Protein AF-A0A1D1W5V0-F1 (afdb_monomer)

pLDDT: mean 86.42, std 13.79, range [49.62, 97.25]

Sequence (234 aa):
MSHAHVFIALNRLWAVSSSVSYRQHRNKTATIVCLLAWTYVHLLVLPGLVLDAAYYRLPEETNGCQVNTDVNKWWWIAIQFLLFNIPEAVILTVYLVVCYRTIKRRQSAVQPVQRASRLAGMARSTHGHPTSTGPHHSAHNGAAPCSRYVCWRLWGRRSEHGFLMLTLMTLTILVCYTPGNVYFTILVINGVSVNSLALPAAIMYELNAVLDPLWFVLALPNFRAEFSRTFSCC

Foldseek 3Di:
DLLVLLVLLVLLLCCVVPVPVCVVCVPVVVVVSVVVSVVVLCVLVVVLVVCQVPPPPDDCVPPNPDGDCPVVLVSLLVCLCPVAVVSLVSLVVSLVVVVVVVVVVVVVVVVVVVVVVVVVVVVVPPDDDDDDDDDDDDDDPDDDDDPPPPPVVVPPPPPVLSSQLSVQSSVLCVFQPVLLSVQSNCCSPVVDHPPVSVVSNVVSPVVSVVVNVVSCCVSDVVNVVVVCVVPVVD

Solvent-accessible surface area (backbone atoms only — not comparable to full-atom values): 13748 Å² total; per-residue (Å²): 114,61,61,60,53,31,52,53,46,51,52,52,49,41,47,73,75,39,53,68,65,38,70,78,42,50,70,67,51,51,54,52,52,54,51,51,50,53,52,49,53,47,68,64,48,45,61,57,53,50,50,32,69,75,74,51,61,61,64,48,94,82,63,43,100,55,80,56,56,79,87,47,39,68,59,52,50,50,47,48,42,66,64,46,52,48,38,51,53,50,38,53,51,50,48,53,52,52,51,53,52,51,52,53,51,54,57,62,64,55,52,58,58,58,54,51,52,52,52,57,58,59,71,69,75,75,76,80,81,86,83,83,90,82,94,75,92,76,94,67,94,69,77,74,79,77,72,82,76,66,70,72,70,71,71,68,66,78,63,52,44,67,51,52,39,51,51,54,54,52,48,45,43,59,67,24,40,42,57,31,52,52,51,52,49,44,30,66,73,72,69,52,83,60,73,86,52,51,61,60,25,51,52,31,45,57,47,45,71,61,47,51,62,53,48,49,38,71,38,33,68,66,49,38,52,54,50,47,59,68,66,70,76,115

Mean predicted aligned error: 8.01 Å

Radius of gyration: 29.17 Å; Cα contacts (8 Å, |Δi|>4): 118; chains: 1; bounding box: 71×43×91 Å

InterPro domains:
  IPR000276 G protein-coupled receptor, rhodopsin-like [PF00001] (6-189)
  IPR017452 GPCR, rhodopsin-like, 7TM [PS50262] (1-216)

Nearest PDB structures (foldseek):
  8i7o-assembly1_Cc  TM=2.298E-01  e=3.056E+00  Mus musculus
  8iyj-assembly1_B1  TM=3.098E-01  e=8.779E+00  Mus musculus

Structure (mmCIF, N/CA/C/O backbone):
data_AF-A0A1D1W5V0-F1
#
_entry.id   AF-A0A1D1W5V0-F1
#
loop_
_atom_site.group_PDB
_atom_site.id
_atom_site.type_symbol
_atom_site.label_atom_id
_atom_site.label_alt_id
_atom_site.label_comp_id
_atom_site.label_asym_id
_atom_site.label_entity_id
_atom_site.label_seq_id
_atom_site.pdbx_PDB_ins_code
_atom_site.Cartn_x
_atom_site.Cartn_y
_atom_site.Cartn_z
_atom_site.occupancy
_atom_site.B_iso_or_equiv
_atom_site.auth_seq_id
_atom_site.auth_comp_id
_atom_site.auth_asym_id
_atom_site.auth_atom_id
_atom_site.pdbx_PDB_model_num
ATOM 1 N N . MET A 1 1 ? 4.632 -4.132 -1.086 1.00 71.00 1 MET A N 1
ATOM 2 C CA . MET A 1 1 ? 4.158 -3.785 0.278 1.00 71.00 1 MET A CA 1
ATOM 3 C C . MET A 1 1 ? 2.806 -3.063 0.268 1.00 71.00 1 MET A C 1
ATOM 5 O O . MET A 1 1 ? 1.948 -3.442 1.056 1.00 71.00 1 MET A O 1
ATOM 9 N N . SER A 1 2 ? 2.558 -2.125 -0.656 1.00 84.56 2 SER A N 1
ATOM 10 C CA . SER A 1 2 ? 1.288 -1.377 -0.799 1.00 84.56 2 SER A CA 1
ATOM 11 C C . SER A 1 2 ? 0.009 -2.225 -0.730 1.00 84.56 2 SER A C 1
ATOM 13 O O . SER A 1 2 ? -0.918 -1.892 0.005 1.00 84.56 2 SER A O 1
ATOM 15 N N . HIS A 1 3 ? -0.045 -3.356 -1.438 1.00 89.00 3 HIS A N 1
ATOM 16 C CA . HIS A 1 3 ? -1.218 -4.237 -1.423 1.00 89.00 3 HIS A CA 1
ATOM 17 C C . HIS A 1 3 ? -1.559 -4.748 -0.019 1.00 89.00 3 HIS A C 1
ATOM 19 O O . HIS A 1 3 ? -2.729 -4.774 0.355 1.00 89.00 3 HIS A O 1
ATOM 25 N N . ALA A 1 4 ? -0.557 -5.095 0.794 1.00 89.94 4 ALA A N 1
ATOM 26 C CA . ALA A 1 4 ? -0.790 -5.514 2.173 1.00 89.94 4 ALA A CA 1
ATOM 27 C C . ALA A 1 4 ? -1.415 -4.378 2.997 1.00 89.94 4 ALA A C 1
ATOM 29 O O . ALA A 1 4 ? -2.369 -4.611 3.742 1.00 89.94 4 ALA A O 1
ATOM 30 N N . HIS A 1 5 ? -0.952 -3.137 2.808 1.00 89.94 5 HIS A N 1
ATOM 31 C CA . HIS A 1 5 ? -1.549 -1.964 3.449 1.00 89.94 5 HIS A CA 1
ATOM 32 C C . HIS A 1 5 ? -2.994 -1.722 3.005 1.00 89.94 5 HIS A C 1
ATOM 34 O O . HIS A 1 5 ? -3.828 -1.412 3.856 1.00 89.94 5 HIS A O 1
ATOM 40 N N . VAL A 1 6 ? -3.331 -1.939 1.726 1.00 93.38 6 VAL A N 1
ATOM 41 C CA . VAL A 1 6 ? -4.726 -1.890 1.247 1.00 93.38 6 VAL A CA 1
ATOM 42 C C . VAL A 1 6 ? -5.585 -2.893 2.004 1.00 93.38 6 VAL A C 1
ATOM 44 O O . VAL A 1 6 ? -6.642 -2.527 2.514 1.00 93.38 6 VAL A O 1
ATOM 47 N N . PHE A 1 7 ? -5.142 -4.145 2.131 1.00 91.81 7 PHE A N 1
ATOM 48 C CA . PHE A 1 7 ? -5.922 -5.156 2.846 1.00 91.81 7 PHE A CA 1
ATOM 49 C C . PHE A 1 7 ? -6.060 -4.838 4.326 1.00 91.81 7 PHE A C 1
ATOM 51 O O . PHE A 1 7 ? -7.144 -5.010 4.879 1.00 91.81 7 PHE A O 1
ATOM 58 N N . ILE A 1 8 ? -5.015 -4.312 4.967 1.00 90.81 8 ILE A N 1
ATOM 59 C CA . ILE A 1 8 ? -5.102 -3.830 6.347 1.00 90.81 8 ILE A CA 1
ATOM 60 C C . ILE A 1 8 ? -6.141 -2.704 6.443 1.00 90.81 8 ILE A C 1
ATOM 62 O O . ILE A 1 8 ? -7.022 -2.769 7.303 1.00 90.81 8 ILE A O 1
ATOM 66 N N . ALA A 1 9 ? -6.097 -1.713 5.550 1.00 91.94 9 ALA A N 1
ATOM 67 C CA . ALA A 1 9 ? -7.036 -0.594 5.529 1.00 91.94 9 ALA A CA 1
ATOM 68 C C . ALA A 1 9 ? -8.483 -1.061 5.299 1.00 91.94 9 ALA A C 1
ATOM 70 O O . ALA A 1 9 ? -9.377 -0.703 6.069 1.00 91.94 9 ALA A O 1
ATOM 71 N N . LEU A 1 10 ? -8.719 -1.925 4.308 1.00 92.44 10 LEU A N 1
ATOM 72 C CA . LEU A 1 10 ? -10.031 -2.508 4.018 1.00 92.44 10 LEU A CA 1
ATOM 73 C C . LEU A 1 10 ? -10.543 -3.366 5.177 1.00 92.44 10 LEU A C 1
ATOM 75 O O . LEU A 1 10 ? -11.709 -3.263 5.551 1.00 92.44 10 LEU A O 1
ATOM 79 N N . ASN A 1 11 ? -9.675 -4.155 5.807 1.00 91.56 11 ASN A N 1
ATOM 80 C CA . ASN A 1 11 ? -10.021 -4.950 6.979 1.00 91.56 11 ASN A CA 1
ATOM 81 C C . ASN A 1 11 ? -10.455 -4.058 8.157 1.00 91.56 11 ASN A C 1
ATOM 83 O O . ASN A 1 11 ? -11.435 -4.347 8.848 1.00 91.56 11 ASN A O 1
ATOM 87 N N . ARG A 1 12 ? -9.774 -2.921 8.364 1.00 89.50 12 ARG A N 1
ATOM 88 C CA . ARG A 1 12 ? -10.179 -1.913 9.359 1.00 89.50 12 ARG A CA 1
ATOM 89 C C . ARG A 1 12 ? -11.498 -1.244 8.985 1.00 89.50 12 ARG A C 1
ATOM 91 O O . ARG A 1 12 ? -12.362 -1.103 9.852 1.00 89.50 12 ARG A O 1
ATOM 98 N N . LEU A 1 13 ? -11.691 -0.887 7.717 1.00 91.44 13 LEU A N 1
ATOM 99 C CA . LEU A 1 13 ? -12.951 -0.329 7.234 1.00 91.44 13 LEU A CA 1
ATOM 100 C C . LEU A 1 13 ? -14.110 -1.307 7.447 1.00 91.44 13 LEU A C 1
ATOM 102 O O . LEU A 1 13 ? -15.177 -0.898 7.909 1.00 91.44 13 LEU A O 1
ATOM 106 N N . TRP A 1 14 ? -13.903 -2.595 7.174 1.00 92.38 14 TRP A N 1
ATOM 107 C CA . TRP A 1 14 ? -14.900 -3.641 7.382 1.00 92.38 14 TRP A CA 1
ATOM 108 C C . TRP A 1 14 ? -15.267 -3.781 8.862 1.00 92.38 14 TRP A C 1
ATOM 110 O O . TRP A 1 14 ? -16.447 -3.738 9.210 1.00 92.38 14 TRP A O 1
ATOM 120 N N . ALA A 1 15 ? -14.273 -3.80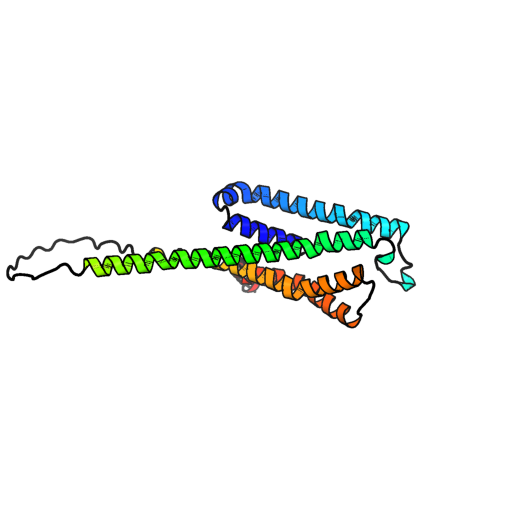9 9.753 1.00 89.44 15 ALA A N 1
ATOM 121 C CA . ALA A 1 15 ? -14.504 -3.842 11.196 1.00 89.44 15 ALA A CA 1
ATOM 122 C C . ALA A 1 15 ? -15.289 -2.617 11.713 1.00 89.44 15 ALA A C 1
ATOM 124 O O . ALA A 1 15 ? -16.096 -2.740 12.637 1.00 89.44 15 ALA A O 1
ATOM 125 N N . VAL A 1 16 ? -15.074 -1.433 11.123 1.00 87.19 16 VAL A N 1
ATOM 126 C CA . VAL A 1 16 ? -15.762 -0.185 11.504 1.00 87.19 16 VAL A CA 1
ATOM 127 C C . VAL A 1 16 ? -17.173 -0.092 10.915 1.00 87.19 16 VAL A C 1
ATOM 129 O O . VAL A 1 16 ? -18.065 0.472 11.562 1.00 87.19 16 VAL A O 1
ATOM 132 N N . SER A 1 17 ? -17.373 -0.598 9.697 1.00 88.75 17 SER A N 1
ATOM 133 C CA . SER A 1 17 ? -18.629 -0.495 8.948 1.00 88.75 17 SER A CA 1
ATOM 134 C C . SER A 1 17 ? -19.628 -1.603 9.271 1.00 88.75 17 SER A C 1
ATOM 136 O O . SER A 1 17 ? -20.812 -1.298 9.383 1.00 88.75 17 SER A O 1
ATOM 138 N N . SER A 1 18 ? -19.172 -2.842 9.475 1.00 89.62 18 SER A N 1
ATOM 139 C CA . SER A 1 18 ? -20.015 -4.006 9.770 1.00 89.62 18 SER A CA 1
ATOM 140 C C . SER A 1 18 ? -19.349 -4.922 10.800 1.00 89.62 18 SER A C 1
ATOM 142 O O . SER A 1 18 ? -18.806 -5.986 10.497 1.00 89.62 18 SER A O 1
ATOM 144 N N . SER A 1 19 ? -19.393 -4.505 12.066 1.00 88.38 19 SER A N 1
ATOM 145 C CA . SER A 1 19 ? -18.746 -5.218 13.174 1.00 88.38 19 SER A CA 1
ATOM 146 C C . SER A 1 19 ? -19.293 -6.634 13.403 1.00 88.38 19 SER A C 1
ATOM 148 O O . SER A 1 19 ? -18.551 -7.502 13.867 1.00 88.38 19 SER A O 1
ATOM 150 N N . VAL A 1 20 ? -20.568 -6.878 13.074 1.00 92.25 20 VAL A N 1
ATOM 151 C CA . VAL A 1 20 ? -21.229 -8.186 13.223 1.00 92.25 20 VAL A CA 1
ATOM 152 C C . VAL A 1 20 ? -20.718 -9.173 12.173 1.00 92.25 20 VAL A C 1
ATOM 154 O O . VAL A 1 20 ? -20.191 -10.222 12.539 1.00 92.25 20 VAL A O 1
ATOM 157 N N . SER A 1 21 ? -20.783 -8.808 10.886 1.00 93.19 21 SER A N 1
ATOM 158 C CA . SER A 1 21 ? -20.284 -9.650 9.786 1.00 93.19 21 SER A CA 1
ATOM 159 C C . SER A 1 21 ? -18.795 -9.962 9.946 1.00 93.19 21 SER A C 1
ATOM 161 O O . SER A 1 21 ? -18.384 -11.115 9.787 1.00 93.19 21 SER A O 1
ATOM 163 N N . TYR A 1 22 ? -18.013 -8.955 10.357 1.00 92.50 22 TYR A N 1
ATOM 164 C CA . TYR A 1 22 ? -16.581 -9.085 10.596 1.00 92.50 22 TYR A CA 1
ATOM 165 C C . TYR A 1 22 ? -16.256 -10.204 11.595 1.00 92.50 22 TYR A C 1
ATOM 167 O O . TYR A 1 22 ? -15.402 -11.048 11.334 1.00 92.50 22 TYR A O 1
ATOM 175 N N . ARG A 1 23 ? -16.958 -10.262 12.736 1.00 91.69 23 ARG A N 1
ATOM 176 C CA . ARG A 1 23 ? -16.691 -11.271 13.778 1.00 91.69 23 ARG A CA 1
ATOM 177 C C . ARG A 1 23 ? -16.929 -12.697 13.297 1.00 91.69 23 ARG A C 1
ATOM 179 O O . ARG A 1 23 ? -16.184 -13.584 13.702 1.00 91.69 23 ARG A O 1
ATOM 186 N N . GLN A 1 24 ? -17.928 -12.901 12.445 1.00 94.69 24 GLN A N 1
ATOM 187 C CA . GLN A 1 24 ? -18.300 -14.226 11.960 1.00 94.69 24 GLN A CA 1
ATOM 188 C C . GLN A 1 24 ? -17.328 -14.766 10.896 1.00 94.69 24 GLN A C 1
ATOM 190 O O . GLN A 1 24 ? -17.108 -15.972 10.836 1.00 94.69 24 GLN A O 1
ATOM 195 N N . HIS A 1 25 ? -16.703 -13.894 10.095 1.00 91.75 25 HIS A N 1
ATOM 196 C CA . HIS A 1 25 ? -15.953 -14.313 8.901 1.00 91.75 25 HIS A CA 1
ATOM 197 C C . HIS A 1 25 ? -14.445 -14.009 8.930 1.00 91.75 25 HIS A C 1
ATOM 199 O O . HIS A 1 25 ? -13.730 -14.410 8.015 1.00 91.75 25 HIS A O 1
ATOM 205 N N . ARG A 1 26 ? -13.923 -13.358 9.982 1.00 90.81 26 ARG A N 1
ATOM 206 C CA . ARG A 1 26 ? -12.556 -12.799 9.981 1.00 90.81 26 ARG A CA 1
ATOM 207 C C . ARG A 1 26 ? -11.445 -13.773 9.556 1.00 90.81 26 ARG A C 1
ATOM 209 O O . ARG A 1 26 ? -10.584 -13.383 8.781 1.00 90.81 26 ARG A O 1
ATOM 21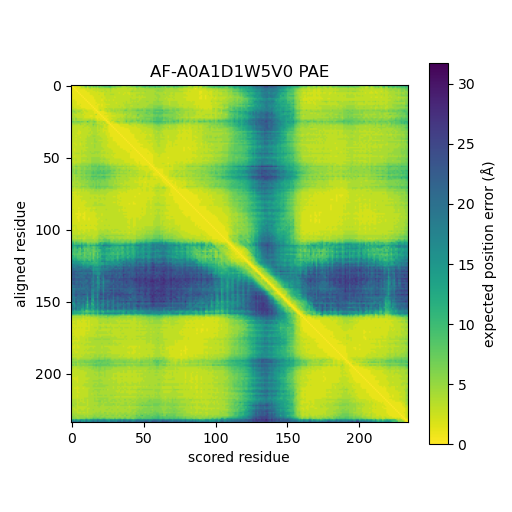6 N N . ASN A 1 27 ? -11.449 -15.022 10.038 1.00 90.94 27 ASN A N 1
ATOM 217 C CA . ASN A 1 27 ? -10.314 -15.931 9.827 1.00 90.94 27 ASN A CA 1
ATOM 218 C C . ASN A 1 27 ? -10.278 -16.453 8.382 1.00 90.94 27 ASN A C 1
ATOM 220 O O . ASN A 1 27 ? -9.265 -16.321 7.706 1.00 90.94 27 ASN A O 1
ATOM 224 N N . LYS A 1 28 ? -11.401 -17.002 7.894 1.00 92.50 28 LYS A N 1
ATOM 225 C CA . LYS A 1 28 ? -11.485 -17.576 6.541 1.00 92.50 28 LYS A CA 1
ATOM 226 C C . LYS A 1 28 ? -11.305 -16.498 5.473 1.00 92.50 28 LYS A C 1
ATOM 228 O O . LYS A 1 28 ? -10.552 -16.693 4.525 1.00 92.50 28 LYS A O 1
ATOM 233 N N . THR A 1 29 ? -11.946 -15.342 5.656 1.00 91.31 29 THR A N 1
ATOM 234 C CA . THR A 1 29 ? -11.838 -14.229 4.708 1.00 91.31 29 THR A CA 1
ATOM 235 C C . THR A 1 29 ? -10.419 -13.670 4.654 1.00 91.31 29 THR A C 1
ATOM 237 O O . THR A 1 29 ? -9.929 -13.434 3.557 1.00 91.31 29 THR A O 1
ATOM 240 N N . ALA A 1 30 ? -9.724 -13.511 5.789 1.00 89.75 30 ALA A N 1
ATOM 241 C CA . ALA A 1 30 ? -8.355 -12.986 5.791 1.00 89.75 30 ALA A CA 1
ATOM 242 C C . ALA A 1 30 ? -7.378 -13.881 5.011 1.00 89.75 30 ALA A C 1
ATOM 244 O O . ALA A 1 30 ? -6.595 -13.371 4.211 1.00 89.75 30 ALA A O 1
ATOM 245 N N . THR A 1 31 ? -7.450 -15.204 5.193 1.00 91.88 31 THR A N 1
ATOM 246 C CA . THR A 1 31 ? -6.597 -16.147 4.454 1.00 91.88 31 THR A CA 1
ATOM 247 C C . THR A 1 31 ? -6.882 -16.107 2.955 1.00 91.88 31 THR A C 1
ATOM 249 O O . THR A 1 31 ? -5.948 -15.990 2.167 1.00 91.88 31 THR A O 1
ATOM 252 N N . ILE A 1 32 ? -8.158 -16.144 2.556 1.00 94.25 32 ILE A N 1
ATOM 253 C CA . ILE A 1 32 ? -8.552 -16.093 1.138 1.00 94.25 32 ILE A CA 1
ATOM 254 C C . ILE A 1 32 ? -8.082 -14.787 0.494 1.00 94.25 32 ILE A C 1
ATOM 256 O O . ILE A 1 32 ? -7.486 -14.811 -0.576 1.00 94.25 32 ILE A O 1
ATOM 260 N N . VAL A 1 33 ? -8.298 -13.651 1.161 1.00 91.00 33 VAL A N 1
ATOM 261 C CA . VAL A 1 33 ? -7.872 -12.337 0.664 1.00 91.00 33 VAL A CA 1
ATOM 262 C C . VAL A 1 33 ? -6.352 -12.271 0.502 1.00 91.00 33 VAL A C 1
ATOM 264 O O . VAL A 1 33 ? -5.879 -11.763 -0.509 1.00 91.00 33 VAL A O 1
ATOM 267 N N . CYS A 1 34 ? -5.586 -12.822 1.448 1.00 91.12 34 CYS A N 1
ATOM 268 C CA . CYS A 1 34 ? -4.127 -12.868 1.358 1.00 91.12 34 CYS A CA 1
ATOM 269 C C . CYS A 1 34 ? -3.645 -13.722 0.173 1.00 91.12 34 CYS A C 1
ATOM 271 O O . CYS A 1 34 ? -2.765 -13.301 -0.571 1.00 91.12 34 CYS A O 1
ATOM 273 N N . LEU A 1 35 ? -4.247 -14.895 -0.045 1.00 94.31 35 LEU A N 1
ATOM 274 C CA . LEU A 1 35 ? -3.903 -15.746 -1.187 1.00 94.31 35 LEU A CA 1
ATOM 275 C C . LEU A 1 35 ? -4.241 -15.061 -2.514 1.00 94.31 35 LEU A C 1
ATOM 277 O O . LEU A 1 35 ? -3.385 -14.964 -3.388 1.00 94.31 35 LEU A O 1
ATOM 281 N N . LEU A 1 36 ? -5.453 -14.509 -2.633 1.00 93.50 36 LEU A N 1
ATOM 282 C CA . LEU A 1 36 ? -5.886 -13.792 -3.833 1.00 93.50 36 LEU A CA 1
ATOM 283 C C . LEU A 1 36 ? -4.993 -12.588 -4.141 1.00 93.50 36 LEU A C 1
ATOM 285 O O . LEU A 1 36 ? -4.705 -12.335 -5.305 1.00 93.50 36 LEU A O 1
ATOM 289 N N . ALA A 1 37 ? -4.523 -11.874 -3.116 1.00 90.75 37 ALA A N 1
ATOM 290 C CA . ALA A 1 37 ? -3.592 -10.764 -3.269 1.00 90.75 37 ALA A CA 1
ATOM 291 C C . ALA A 1 37 ? -2.289 -11.176 -3.960 1.00 90.75 37 ALA A C 1
ATOM 293 O O . ALA A 1 37 ? -1.865 -10.538 -4.922 1.00 90.75 37 ALA A O 1
ATOM 294 N N . TRP A 1 38 ? -1.662 -12.244 -3.470 1.00 93.12 38 TRP A N 1
ATOM 295 C CA . TRP A 1 38 ? -0.405 -12.744 -4.020 1.00 93.12 38 TRP A CA 1
ATOM 296 C C . TRP A 1 38 ? -0.591 -13.321 -5.417 1.00 93.12 38 TRP A C 1
ATOM 298 O O . TRP A 1 38 ? 0.191 -13.012 -6.315 1.00 93.12 38 TRP A O 1
ATOM 308 N N . THR A 1 39 ? -1.660 -14.093 -5.627 1.00 95.88 39 THR A N 1
ATOM 309 C CA . THR A 1 39 ? -2.005 -14.608 -6.954 1.00 95.88 39 THR A CA 1
ATOM 310 C C . THR A 1 39 ? -2.220 -13.465 -7.946 1.00 95.88 39 THR A C 1
ATOM 312 O O . THR A 1 39 ? -1.670 -13.508 -9.039 1.00 95.88 39 THR A O 1
ATOM 315 N N . TYR A 1 40 ? -2.945 -12.412 -7.561 1.00 94.44 40 TYR A N 1
ATOM 316 C CA . TYR A 1 40 ? -3.171 -11.229 -8.394 1.00 94.44 40 TYR A CA 1
ATOM 317 C C . TYR A 1 40 ? -1.865 -10.526 -8.789 1.00 94.44 40 TYR A C 1
ATOM 319 O O . TYR A 1 40 ? -1.646 -10.266 -9.971 1.00 94.44 40 TYR A O 1
ATOM 327 N N . VAL A 1 41 ? -0.975 -10.263 -7.825 1.00 93.81 41 VAL A N 1
ATOM 328 C CA . VAL A 1 41 ? 0.317 -9.612 -8.103 1.00 93.81 41 VAL A CA 1
ATOM 329 C C . VAL A 1 41 ? 1.154 -10.464 -9.057 1.00 93.81 41 VAL A C 1
ATOM 331 O O . VAL A 1 41 ? 1.695 -9.941 -10.027 1.00 93.81 41 VAL A O 1
ATOM 334 N N . HIS A 1 42 ? 1.226 -11.778 -8.841 1.00 95.25 42 HIS A N 1
ATOM 335 C CA . HIS A 1 42 ? 1.988 -12.662 -9.721 1.00 95.25 42 HIS A CA 1
ATOM 336 C C . HIS A 1 42 ? 1.392 -12.769 -11.122 1.00 95.25 42 HIS A C 1
ATOM 338 O O . HIS A 1 42 ? 2.143 -12.708 -12.091 1.00 95.25 42 HIS A O 1
ATOM 344 N N . LEU A 1 43 ? 0.067 -12.864 -11.248 1.00 96.56 43 LEU A N 1
ATOM 345 C CA . LEU A 1 43 ? -0.601 -12.908 -12.549 1.00 96.56 43 LEU A CA 1
ATOM 346 C C . LEU A 1 43 ? -0.353 -11.643 -13.379 1.00 96.56 43 LEU A C 1
ATOM 348 O O . LEU A 1 43 ? -0.269 -11.738 -14.599 1.00 96.56 43 LEU A O 1
ATOM 352 N N . LEU A 1 44 ? -0.213 -10.479 -12.739 1.00 95.69 44 LEU A N 1
ATOM 353 C CA . LEU A 1 44 ? 0.070 -9.224 -13.436 1.00 95.69 44 LEU A CA 1
ATOM 354 C C . LEU A 1 44 ? 1.560 -8.987 -13.690 1.00 95.69 44 LEU A C 1
ATOM 356 O O . LEU A 1 44 ? 1.913 -8.453 -14.731 1.00 95.69 44 LEU A O 1
ATOM 360 N N . VAL A 1 45 ? 2.452 -9.358 -12.771 1.00 95.56 45 VAL A N 1
ATOM 361 C CA . VAL A 1 45 ? 3.887 -9.052 -12.909 1.00 95.56 45 VAL A CA 1
ATOM 362 C C . VAL A 1 45 ? 4.622 -10.105 -13.740 1.00 95.56 45 VAL A C 1
ATOM 364 O O . VAL A 1 45 ? 5.437 -9.751 -14.592 1.00 95.56 45 VAL A O 1
ATOM 367 N N . LEU A 1 46 ? 4.337 -11.396 -13.525 1.00 96.25 46 LEU A N 1
ATOM 368 C CA . LEU A 1 46 ? 5.109 -12.485 -14.136 1.00 96.25 46 LEU A CA 1
ATOM 369 C C . LEU A 1 46 ? 5.107 -12.462 -15.668 1.00 96.25 46 LEU A C 1
ATOM 371 O O . LEU A 1 46 ? 6.190 -12.624 -16.224 1.00 96.25 46 LEU A O 1
ATOM 375 N N . PRO A 1 47 ? 3.983 -12.232 -16.378 1.00 96.44 47 PRO A N 1
ATOM 376 C CA . PRO A 1 47 ? 4.008 -12.236 -17.840 1.00 96.44 47 PRO A CA 1
ATOM 377 C C . PRO A 1 47 ? 4.952 -11.173 -18.412 1.00 96.44 47 PRO A C 1
ATOM 379 O O . PRO A 1 47 ? 5.693 -11.455 -19.349 1.00 96.44 47 PRO A O 1
ATOM 382 N N . GLY A 1 48 ? 4.983 -9.981 -17.805 1.00 94.31 48 GLY A N 1
ATOM 383 C CA . GLY A 1 48 ? 5.894 -8.909 -18.207 1.00 94.31 48 GLY A CA 1
ATOM 384 C C . GLY A 1 48 ? 7.358 -9.280 -18.005 1.00 94.31 48 GLY A C 1
ATOM 385 O O . GLY A 1 48 ? 8.160 -9.098 -18.916 1.00 94.31 48 GLY A O 1
ATOM 386 N N . LEU A 1 49 ? 7.691 -9.854 -16.845 1.00 95.50 49 LEU A N 1
ATOM 387 C CA . LEU A 1 49 ? 9.056 -10.295 -16.542 1.00 95.50 49 LEU A CA 1
ATOM 388 C C . LEU A 1 49 ? 9.508 -11.462 -17.427 1.00 95.50 49 LEU A C 1
ATOM 390 O O . LEU A 1 49 ? 10.657 -11.494 -17.851 1.00 95.50 49 LEU A O 1
ATOM 394 N N . VAL A 1 50 ? 8.619 -12.416 -17.720 1.00 96.88 50 VAL A N 1
ATOM 395 C CA . VAL A 1 50 ? 8.926 -13.553 -18.602 1.00 96.88 50 VAL A CA 1
ATOM 396 C C . VAL A 1 50 ? 9.174 -13.072 -20.030 1.00 96.88 50 VAL A C 1
ATOM 398 O O . VAL A 1 50 ? 10.138 -13.510 -20.650 1.00 96.88 50 VAL A O 1
ATOM 401 N N . LEU A 1 51 ? 8.344 -12.158 -20.546 1.00 96.31 51 LEU A N 1
ATOM 402 C CA . LEU A 1 51 ? 8.540 -11.578 -21.877 1.00 96.31 51 LEU A CA 1
ATOM 403 C C . LEU A 1 51 ? 9.839 -10.769 -21.963 1.00 96.31 51 LEU A C 1
ATOM 405 O O . LEU A 1 51 ? 10.575 -10.915 -22.936 1.00 96.31 51 LEU A O 1
ATOM 409 N N . ASP A 1 52 ? 10.138 -9.962 -20.943 1.00 95.81 52 ASP A N 1
ATOM 410 C CA . ASP A 1 52 ? 11.388 -9.205 -20.870 1.00 95.81 52 ASP A CA 1
ATOM 411 C C . ASP A 1 52 ? 12.608 -10.135 -20.863 1.00 95.81 52 ASP A C 1
ATOM 413 O O . ASP A 1 52 ? 13.480 -10.020 -21.721 1.00 95.81 52 ASP A O 1
ATOM 417 N N . ALA A 1 53 ? 12.617 -11.138 -19.982 1.00 95.69 53 ALA A N 1
ATOM 418 C CA . ALA A 1 53 ? 13.724 -12.080 -19.865 1.00 95.69 53 ALA A CA 1
ATOM 419 C C . ALA A 1 53 ? 13.929 -12.948 -21.117 1.00 95.69 53 ALA A C 1
ATOM 421 O O . ALA A 1 53 ? 15.071 -13.261 -21.447 1.00 95.69 53 ALA A O 1
ATOM 422 N N . ALA A 1 54 ? 12.848 -13.354 -21.791 1.00 97.25 54 ALA A N 1
ATOM 423 C CA . ALA A 1 54 ? 12.918 -14.238 -22.951 1.00 97.25 54 ALA A CA 1
ATOM 424 C C . ALA A 1 54 ? 13.240 -13.506 -24.263 1.00 97.25 54 ALA A C 1
ATOM 426 O O . ALA A 1 54 ? 13.889 -14.094 -25.125 1.00 97.25 54 ALA A O 1
ATOM 427 N N . TYR A 1 55 ? 12.785 -12.256 -24.430 1.00 96.75 55 TYR A N 1
ATOM 428 C CA . TYR A 1 55 ? 12.819 -11.577 -25.734 1.00 96.75 55 TYR A CA 1
ATOM 429 C C . TYR A 1 55 ? 13.444 -10.179 -25.730 1.00 96.75 55 TYR A C 1
ATOM 431 O O . TYR A 1 55 ? 13.955 -9.764 -26.769 1.00 96.75 55 TYR A O 1
ATOM 439 N N . TYR A 1 56 ? 13.403 -9.437 -24.619 1.00 95.88 56 TYR A N 1
ATOM 440 C CA . TYR A 1 56 ? 13.739 -8.001 -24.608 1.00 95.88 56 TYR A CA 1
ATOM 441 C C . TYR A 1 56 ? 14.919 -7.621 -23.707 1.00 95.88 56 TYR A C 1
ATOM 443 O O . TYR A 1 56 ? 15.254 -6.436 -23.610 1.00 95.88 56 TYR A O 1
ATOM 451 N N . ARG A 1 57 ? 15.569 -8.615 -23.090 1.00 95.00 57 ARG A N 1
ATOM 452 C CA . ARG A 1 57 ? 16.692 -8.426 -22.172 1.00 95.00 57 ARG A CA 1
ATOM 453 C C . ARG A 1 57 ? 17.851 -7.722 -22.873 1.00 95.00 57 ARG A C 1
ATOM 455 O O . ARG A 1 57 ? 18.380 -8.199 -23.877 1.00 95.00 57 ARG A O 1
ATOM 462 N N . LEU A 1 58 ? 18.249 -6.585 -22.313 1.00 94.94 58 LEU A N 1
ATOM 463 C CA . LEU A 1 58 ? 19.416 -5.831 -22.755 1.00 94.94 58 LEU A CA 1
ATOM 464 C C . LEU A 1 58 ? 20.711 -6.522 -22.290 1.00 94.94 58 LEU A C 1
ATOM 466 O O . LEU A 1 58 ? 20.700 -7.230 -21.280 1.00 94.94 58 LEU A O 1
ATOM 470 N N . PRO A 1 59 ? 21.841 -6.325 -22.993 1.00 95.38 59 PRO A N 1
ATOM 471 C CA . PRO A 1 59 ? 23.125 -6.868 -22.566 1.00 95.38 59 PRO A CA 1
ATOM 472 C C . PRO A 1 59 ? 23.533 -6.300 -21.198 1.00 95.38 59 PRO A C 1
ATOM 474 O O . PRO A 1 59 ? 23.688 -5.085 -21.031 1.00 95.38 59 PRO A O 1
ATOM 477 N N . GLU A 1 60 ? 23.726 -7.199 -20.228 1.00 96.06 60 GLU A N 1
ATOM 478 C CA . GLU A 1 60 ? 23.982 -6.868 -18.817 1.00 96.06 60 GLU A CA 1
ATOM 479 C C . GLU A 1 60 ? 25.270 -6.068 -18.612 1.00 96.06 60 GLU A C 1
ATOM 481 O O . GLU A 1 60 ? 25.327 -5.211 -17.735 1.00 96.06 60 GLU A O 1
ATOM 486 N N . GLU A 1 61 ? 26.284 -6.296 -19.450 1.00 96.19 61 GLU A N 1
ATOM 487 C CA . GLU A 1 61 ? 27.584 -5.618 -19.367 1.00 96.19 61 GLU A CA 1
ATOM 488 C C . GLU A 1 61 ? 27.472 -4.096 -19.522 1.00 96.19 61 GLU A C 1
ATOM 490 O O . GLU A 1 61 ? 28.269 -3.353 -18.954 1.00 96.19 61 GLU A O 1
ATOM 495 N N . THR A 1 62 ? 26.480 -3.626 -20.284 1.00 96.44 62 THR A N 1
ATOM 496 C CA . THR A 1 62 ? 26.315 -2.199 -20.605 1.00 96.44 62 THR A CA 1
ATOM 497 C C . THR A 1 62 ? 25.131 -1.556 -19.893 1.00 96.44 62 THR A C 1
ATOM 499 O O . THR A 1 62 ? 25.209 -0.380 -19.550 1.00 96.44 62 THR A O 1
ATOM 502 N N . ASN A 1 63 ? 24.055 -2.310 -19.639 1.00 92.81 63 ASN A N 1
ATOM 503 C CA . ASN A 1 63 ? 22.808 -1.778 -19.070 1.00 92.81 63 ASN A CA 1
ATOM 504 C C . ASN A 1 63 ? 22.532 -2.262 -17.636 1.00 92.81 63 ASN A C 1
ATOM 506 O O . ASN A 1 63 ? 21.590 -1.802 -16.991 1.00 92.81 63 ASN A O 1
ATOM 510 N N . GLY A 1 64 ? 23.353 -3.177 -17.112 1.00 92.94 64 GLY A N 1
ATOM 511 C CA . GLY A 1 64 ? 23.129 -3.812 -15.819 1.00 92.94 64 GLY A CA 1
ATOM 512 C C . GLY A 1 64 ? 21.881 -4.700 -15.796 1.00 92.94 64 GLY A C 1
ATOM 513 O O . GLY A 1 64 ? 21.348 -5.109 -16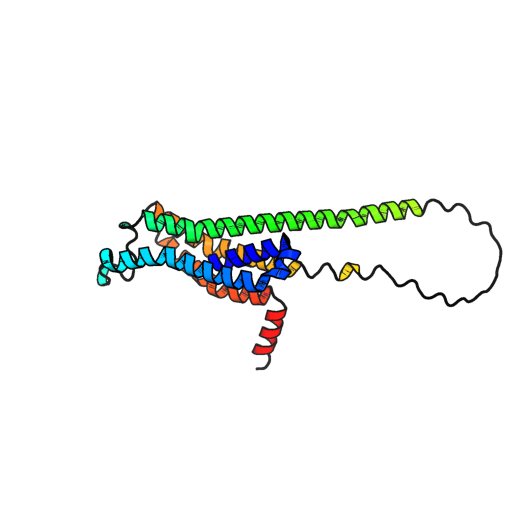.826 1.00 92.94 64 GLY A O 1
ATOM 514 N N . CYS A 1 65 ? 21.407 -5.009 -14.587 1.00 92.00 65 CYS A N 1
ATOM 515 C CA . CYS A 1 65 ? 20.179 -5.776 -14.371 1.00 92.00 65 CYS A CA 1
ATOM 516 C C . CYS A 1 65 ? 18.972 -4.826 -14.352 1.00 92.00 65 CYS A C 1
ATOM 518 O O . CYS A 1 65 ? 18.452 -4.478 -13.289 1.00 92.00 65 CYS A O 1
ATOM 520 N N . GLN A 1 66 ? 18.574 -4.352 -15.532 1.00 91.00 66 GLN A N 1
ATOM 521 C CA . GLN A 1 66 ? 17.409 -3.489 -15.710 1.00 91.00 66 GLN A CA 1
ATOM 522 C C . GLN A 1 66 ? 16.415 -4.122 -16.676 1.00 91.00 66 GLN A C 1
ATOM 524 O O . GLN A 1 66 ? 16.791 -4.738 -17.671 1.00 91.00 66 GLN A O 1
ATOM 529 N N . VAL A 1 67 ? 15.135 -3.958 -16.360 1.00 91.38 67 VAL A N 1
ATOM 530 C CA . VAL A 1 67 ? 14.038 -4.389 -17.224 1.00 91.38 67 VAL A CA 1
ATOM 531 C C . VAL A 1 67 ? 13.872 -3.371 -18.348 1.00 91.38 67 VAL A C 1
ATOM 533 O O . VAL A 1 67 ? 13.857 -2.166 -18.089 1.00 91.38 67 VAL A O 1
ATOM 536 N N . ASN A 1 68 ? 13.725 -3.839 -19.586 1.00 94.38 68 ASN A N 1
ATOM 537 C CA . ASN A 1 68 ? 13.577 -2.974 -20.746 1.00 94.38 68 ASN A CA 1
ATOM 538 C C . ASN A 1 68 ? 12.154 -2.392 -20.807 1.00 94.38 68 ASN A C 1
ATOM 540 O O . ASN A 1 68 ? 11.223 -2.971 -21.376 1.00 94.38 68 ASN A O 1
ATOM 544 N N . THR A 1 69 ? 11.965 -1.226 -20.189 1.00 92.69 69 THR A N 1
ATOM 545 C CA . THR A 1 69 ? 10.650 -0.578 -20.102 1.00 92.69 69 THR A CA 1
ATOM 546 C C . THR A 1 69 ? 10.170 0.015 -21.423 1.00 92.69 69 THR A C 1
ATOM 548 O O . THR A 1 69 ? 8.964 0.204 -21.594 1.00 92.69 69 THR A O 1
ATOM 551 N N . ASP A 1 70 ? 11.079 0.278 -22.362 1.00 93.00 70 ASP A N 1
ATOM 552 C CA . ASP A 1 70 ? 10.766 0.989 -23.604 1.00 93.00 70 ASP A CA 1
ATOM 553 C C . ASP A 1 70 ? 10.000 0.111 -24.592 1.00 93.00 70 ASP A C 1
ATOM 555 O O . ASP A 1 70 ? 9.064 0.576 -25.245 1.00 93.00 70 ASP A O 1
ATOM 559 N N . VAL A 1 71 ? 10.337 -1.182 -24.657 1.00 95.12 71 VAL A N 1
ATOM 560 C CA . VAL A 1 71 ? 9.690 -2.110 -25.595 1.00 95.12 71 VAL A CA 1
ATOM 561 C C . VAL A 1 71 ? 8.253 -2.427 -25.180 1.00 95.12 71 VAL A C 1
ATOM 563 O O . VAL A 1 71 ? 7.372 -2.538 -26.031 1.00 95.12 71 VAL A O 1
ATOM 566 N N . ASN A 1 72 ? 7.983 -2.525 -23.874 1.00 93.62 72 ASN A N 1
ATOM 567 C CA . ASN A 1 72 ? 6.659 -2.872 -23.354 1.00 93.62 72 ASN A CA 1
ATOM 568 C C . ASN A 1 72 ? 6.027 -1.748 -22.518 1.00 93.62 72 ASN A C 1
ATOM 570 O O . ASN A 1 72 ? 5.473 -1.972 -21.437 1.00 93.62 72 ASN A O 1
ATOM 574 N N . LYS A 1 73 ? 6.104 -0.513 -23.029 1.00 94.25 73 LYS A N 1
ATOM 575 C CA . LYS A 1 73 ? 5.660 0.700 -22.326 1.00 94.25 73 LYS A CA 1
ATOM 576 C C . LYS A 1 73 ? 4.225 0.607 -21.797 1.00 94.25 73 LYS A C 1
ATOM 578 O O . LYS A 1 73 ? 3.965 0.944 -20.645 1.00 94.25 73 LYS A O 1
ATOM 583 N N . TRP A 1 74 ? 3.282 0.129 -22.611 1.00 95.06 74 TRP A N 1
ATOM 584 C CA . TRP A 1 74 ? 1.866 0.053 -22.225 1.00 95.06 74 TRP A CA 1
ATOM 585 C C . TRP A 1 74 ? 1.603 -0.915 -21.071 1.00 95.06 74 TRP A C 1
ATOM 587 O O . TRP A 1 74 ? 0.786 -0.619 -20.199 1.00 95.06 74 TRP A O 1
ATOM 597 N N . TRP A 1 75 ? 2.314 -2.041 -21.034 1.00 95.38 75 TRP A N 1
ATOM 598 C CA . TRP A 1 75 ? 2.221 -2.994 -19.934 1.00 95.38 75 TRP A CA 1
ATOM 599 C C . TRP A 1 75 ? 2.740 -2.395 -18.628 1.00 95.38 75 TRP A C 1
ATOM 601 O O . TRP A 1 75 ? 2.076 -2.497 -17.598 1.00 95.38 75 TRP A O 1
ATOM 611 N N . TRP A 1 76 ? 3.878 -1.698 -18.678 1.00 94.94 76 TRP A N 1
ATOM 612 C CA . TRP A 1 76 ? 4.437 -1.007 -17.516 1.00 94.94 76 TRP A CA 1
ATOM 613 C C . TRP A 1 76 ? 3.542 0.124 -17.019 1.00 94.94 76 TRP A C 1
ATOM 615 O O . TRP A 1 76 ? 3.335 0.236 -15.812 1.00 94.94 76 TRP A O 1
ATOM 625 N N . ILE A 1 77 ? 2.933 0.901 -17.923 1.00 96.12 77 ILE A N 1
ATOM 626 C CA . ILE A 1 77 ? 1.903 1.886 -17.560 1.00 96.12 77 ILE A CA 1
ATOM 627 C C . ILE A 1 77 ? 0.752 1.187 -16.824 1.00 96.12 77 ILE A C 1
ATOM 629 O O . ILE A 1 77 ? 0.375 1.611 -15.731 1.00 96.12 77 ILE A O 1
ATOM 633 N N . ALA A 1 78 ? 0.209 0.101 -17.381 1.00 96.62 78 ALA A N 1
ATOM 634 C CA . ALA A 1 78 ? -0.902 -0.622 -16.766 1.00 96.62 78 ALA A CA 1
ATOM 635 C C . ALA A 1 78 ? -0.540 -1.157 -15.371 1.00 96.62 78 ALA A C 1
ATOM 637 O O . ALA A 1 78 ? -1.300 -0.954 -14.424 1.00 96.62 78 ALA A O 1
ATOM 638 N N . ILE A 1 79 ? 0.637 -1.770 -15.217 1.00 95.88 79 ILE A N 1
ATOM 639 C CA . ILE A 1 79 ? 1.155 -2.238 -13.926 1.00 95.88 79 ILE A CA 1
ATOM 640 C C . ILE A 1 79 ? 1.304 -1.084 -12.935 1.00 95.88 79 ILE A C 1
ATOM 642 O O . ILE A 1 79 ? 0.849 -1.209 -11.797 1.00 95.88 79 ILE A O 1
ATOM 646 N N . GLN A 1 80 ? 1.891 0.041 -13.353 1.00 95.50 80 GLN A N 1
ATOM 647 C CA . GLN A 1 80 ? 2.079 1.212 -12.496 1.00 95.50 80 GLN A CA 1
ATOM 648 C C . GLN A 1 80 ? 0.732 1.690 -11.934 1.00 95.50 80 GLN A C 1
ATOM 650 O O . GLN A 1 80 ? 0.590 1.930 -10.735 1.00 95.50 80 GLN A O 1
ATOM 655 N N . PHE A 1 81 ? -0.305 1.751 -12.770 1.00 96.62 81 PHE A N 1
ATOM 656 C CA . PHE A 1 81 ? -1.635 2.131 -12.302 1.00 96.62 81 PHE A CA 1
ATOM 657 C C . PHE A 1 81 ? -2.290 1.067 -11.411 1.00 96.62 81 PHE A C 1
ATOM 659 O O . PHE A 1 81 ? -2.801 1.399 -10.341 1.00 96.62 81 PHE A O 1
ATOM 666 N N . LEU A 1 82 ? -2.268 -0.201 -11.824 1.00 95.94 82 LEU A N 1
ATOM 667 C CA . LEU A 1 82 ? -2.979 -1.292 -11.149 1.00 95.94 82 LEU A CA 1
ATOM 668 C C . LEU A 1 82 ? -2.344 -1.713 -9.816 1.00 95.94 82 LEU A C 1
ATOM 670 O O . LEU A 1 82 ? -3.069 -2.083 -8.888 1.00 95.94 82 LEU A O 1
ATOM 674 N N . LEU A 1 83 ? -1.013 -1.693 -9.717 1.00 95.12 83 LEU A N 1
ATOM 675 C CA . LEU A 1 83 ? -0.279 -2.177 -8.541 1.00 95.12 83 LEU A CA 1
ATOM 676 C C . LEU A 1 83 ? 0.173 -1.064 -7.590 1.00 95.12 83 LEU A C 1
ATOM 678 O O . LEU A 1 83 ? 0.433 -1.332 -6.416 1.00 95.12 83 LEU A O 1
ATOM 682 N N . PHE A 1 84 ? 0.243 0.182 -8.061 1.00 94.31 84 PHE A N 1
ATOM 683 C CA . PHE A 1 84 ? 0.750 1.293 -7.256 1.00 94.31 84 PHE A CA 1
ATOM 684 C C . PHE A 1 84 ? -0.326 2.363 -7.055 1.00 94.31 84 PHE A C 1
ATOM 686 O O . PHE A 1 84 ? -0.808 2.537 -5.933 1.00 94.31 84 PHE A O 1
ATOM 693 N N . ASN A 1 85 ? -0.789 3.003 -8.133 1.00 94.94 85 ASN A N 1
ATOM 694 C CA . ASN A 1 85 ? -1.678 4.169 -8.026 1.00 94.94 85 ASN A CA 1
ATOM 695 C C . ASN A 1 85 ? -3.072 3.824 -7.464 1.00 94.94 85 ASN A C 1
ATOM 697 O O . ASN A 1 85 ? -3.586 4.534 -6.599 1.00 94.94 85 ASN A O 1
ATOM 701 N N . ILE A 1 86 ? -3.697 2.732 -7.923 1.00 95.75 86 ILE A N 1
ATOM 702 C CA . ILE A 1 86 ? -5.023 2.314 -7.436 1.00 95.75 86 ILE A CA 1
ATOM 703 C C . ILE A 1 86 ? -4.976 1.918 -5.951 1.00 95.75 86 ILE A C 1
ATOM 705 O O . ILE A 1 86 ? -5.781 2.450 -5.183 1.00 95.75 86 ILE A O 1
ATOM 709 N N . PRO A 1 87 ? -4.059 1.038 -5.497 1.00 95.31 87 PRO A N 1
ATOM 710 C CA . PRO A 1 87 ? -3.864 0.750 -4.076 1.00 95.31 87 PRO A CA 1
ATOM 711 C C . PRO A 1 87 ? -3.732 1.998 -3.201 1.00 95.31 87 PRO A C 1
ATOM 713 O O . PRO A 1 87 ? -4.422 2.116 -2.186 1.00 95.31 87 PRO A O 1
ATOM 716 N N . GLU A 1 88 ? -2.898 2.948 -3.616 1.00 95.38 88 GLU A N 1
ATOM 717 C CA . GLU A 1 88 ? -2.687 4.203 -2.898 1.00 95.38 88 GLU A CA 1
ATOM 718 C C . GLU A 1 88 ? -3.982 5.023 -2.793 1.00 95.38 88 GLU A C 1
ATOM 720 O O . GLU A 1 88 ? -4.400 5.396 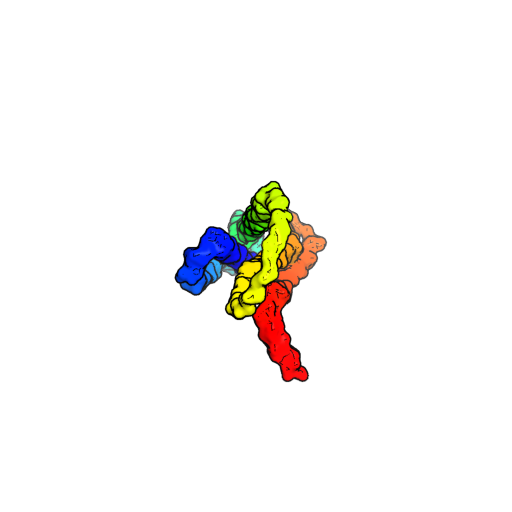-1.692 1.00 95.38 88 GLU A O 1
ATOM 725 N N . ALA A 1 89 ? -4.689 5.212 -3.911 1.00 96.56 89 ALA A N 1
ATOM 726 C CA . ALA A 1 89 ? -5.971 5.913 -3.937 1.00 96.56 89 ALA A CA 1
ATOM 727 C C . ALA A 1 89 ? -7.032 5.235 -3.050 1.00 96.56 89 ALA A C 1
ATOM 729 O O . ALA A 1 89 ? -7.798 5.915 -2.356 1.00 96.56 89 ALA A O 1
ATOM 730 N N . VAL A 1 90 ? -7.066 3.897 -3.023 1.00 96.00 90 VAL A N 1
ATOM 731 C CA . VAL A 1 90 ? -7.963 3.127 -2.149 1.00 96.00 90 VAL A CA 1
ATOM 732 C C . VAL A 1 90 ? -7.633 3.384 -0.682 1.00 96.00 90 VAL A C 1
ATOM 734 O O . VAL A 1 90 ? -8.548 3.660 0.093 1.00 96.00 90 VAL A O 1
ATOM 737 N N . ILE A 1 91 ? -6.359 3.345 -0.283 1.00 95.56 91 ILE A N 1
ATOM 738 C CA . ILE A 1 91 ? -5.957 3.611 1.106 1.00 95.56 91 ILE A CA 1
ATOM 739 C C . ILE A 1 91 ? -6.362 5.023 1.531 1.00 95.56 91 ILE A C 1
ATOM 741 O O . ILE A 1 91 ? -6.975 5.183 2.589 1.00 95.56 91 ILE A O 1
ATOM 745 N N . LEU A 1 92 ? -6.094 6.029 0.696 1.00 96.31 92 LEU A N 1
ATOM 746 C CA . LEU A 1 92 ? -6.477 7.415 0.971 1.00 96.31 92 LEU A CA 1
ATOM 747 C C . LEU A 1 92 ? -7.993 7.559 1.111 1.00 96.31 92 LEU A C 1
ATOM 749 O O . LEU A 1 92 ? -8.480 8.142 2.079 1.00 96.31 92 LEU A O 1
ATOM 753 N N . THR A 1 93 ? -8.755 6.950 0.205 1.00 96.81 93 THR A N 1
ATOM 754 C CA . THR A 1 93 ? -10.221 6.968 0.255 1.00 96.81 93 THR A CA 1
ATOM 755 C C . THR A 1 93 ? -10.743 6.302 1.528 1.00 96.81 93 THR A C 1
ATOM 757 O O . THR A 1 93 ? -11.583 6.863 2.236 1.00 96.81 93 THR A O 1
ATOM 760 N N . VAL A 1 94 ? -10.222 5.121 1.870 1.00 95.69 94 VAL A N 1
ATOM 761 C CA . VAL A 1 94 ? -10.585 4.395 3.093 1.00 95.69 94 VAL A CA 1
ATOM 762 C C . VAL A 1 94 ? -10.271 5.232 4.332 1.00 95.69 94 VAL A C 1
ATOM 764 O O . VAL A 1 94 ? -11.110 5.332 5.232 1.00 95.69 94 VAL A O 1
ATOM 767 N N . TYR A 1 95 ? -9.097 5.862 4.375 1.00 95.50 95 TYR A N 1
ATOM 768 C CA . TYR A 1 95 ? -8.686 6.726 5.475 1.00 95.50 95 TYR A CA 1
ATOM 769 C C . TYR A 1 95 ? -9.652 7.900 5.662 1.00 95.50 95 TYR A C 1
ATOM 771 O O . TYR A 1 95 ? -10.160 8.109 6.766 1.00 95.50 95 TYR A O 1
ATOM 779 N N . LEU A 1 96 ? -9.987 8.610 4.580 1.00 96.25 96 LEU A N 1
ATOM 780 C CA . LEU A 1 96 ? -10.945 9.719 4.610 1.00 96.25 96 LEU A CA 1
ATOM 781 C C . LEU A 1 96 ? -12.321 9.270 5.123 1.00 96.25 96 LEU A C 1
ATOM 783 O O . LEU A 1 96 ? -12.908 9.931 5.984 1.00 96.25 96 LEU A O 1
ATOM 787 N N . VAL A 1 97 ? -12.813 8.110 4.675 1.00 95.75 97 VAL A N 1
ATOM 788 C CA . VAL A 1 97 ? -14.088 7.537 5.141 1.00 95.75 97 VAL A CA 1
ATOM 789 C C . VAL A 1 97 ? -14.047 7.206 6.637 1.00 95.75 97 VAL A C 1
ATOM 791 O O . VAL A 1 97 ? -15.007 7.494 7.363 1.00 95.75 97 VAL A O 1
ATOM 794 N N . VAL A 1 98 ? -12.954 6.613 7.127 1.00 92.88 98 VAL A N 1
ATOM 795 C CA . VAL A 1 98 ? -12.785 6.286 8.552 1.00 92.88 98 VAL A CA 1
ATOM 796 C C . VAL A 1 98 ? -12.710 7.557 9.400 1.00 92.88 98 VAL A C 1
ATOM 798 O O . VAL A 1 98 ? -13.394 7.633 10.426 1.00 92.88 98 VAL A O 1
ATOM 801 N N . CYS A 1 99 ? -11.956 8.569 8.968 1.00 93.69 99 CYS A N 1
ATOM 802 C CA . CYS A 1 99 ? -11.888 9.881 9.613 1.00 93.69 99 CYS A CA 1
ATOM 803 C C . CYS A 1 99 ? -13.275 10.523 9.710 1.00 93.69 99 CYS A C 1
ATOM 805 O O . CYS A 1 99 ? -13.728 10.853 10.809 1.00 93.69 99 CYS A O 1
ATOM 807 N N . TYR A 1 100 ? -13.996 10.604 8.588 1.00 95.19 100 TYR A N 1
ATOM 808 C CA . TYR A 1 100 ? -15.346 11.164 8.532 1.00 95.19 100 TYR A CA 1
ATOM 809 C C . TYR A 1 100 ? -16.303 10.461 9.506 1.00 95.19 100 TYR A C 1
ATOM 811 O O . TYR A 1 100 ? -16.973 11.105 10.318 1.00 95.19 100 TYR A O 1
ATOM 819 N N . ARG A 1 101 ? -16.336 9.121 9.493 1.00 91.56 101 ARG A N 1
ATOM 820 C CA . ARG A 1 101 ? -17.194 8.344 10.404 1.00 91.56 101 ARG A CA 1
ATOM 821 C C . ARG A 1 101 ? -16.796 8.513 11.868 1.00 91.56 101 ARG A C 1
ATOM 823 O O . ARG A 1 101 ? -17.674 8.554 12.730 1.00 91.56 101 ARG A O 1
ATOM 830 N N . THR A 1 102 ? -15.503 8.616 12.158 1.00 88.25 102 THR A N 1
ATOM 831 C CA . THR A 1 102 ? -14.993 8.810 13.523 1.00 88.25 102 THR A CA 1
ATOM 832 C C . THR A 1 102 ? -15.403 10.175 14.068 1.00 88.25 102 THR A C 1
ATOM 834 O O . THR A 1 102 ? -15.917 10.256 15.185 1.00 88.25 102 THR A O 1
ATOM 837 N N . ILE A 1 103 ? -15.273 11.231 13.262 1.00 90.25 103 ILE A N 1
ATOM 838 C CA . ILE A 1 103 ? -15.712 12.587 13.614 1.00 90.25 103 ILE A CA 1
ATOM 839 C C . ILE A 1 103 ? -17.225 12.610 13.852 1.00 90.25 103 ILE A C 1
ATOM 841 O O . ILE A 1 103 ? -17.674 13.073 14.901 1.00 90.25 103 ILE A O 1
ATOM 845 N N . LYS A 1 104 ? -18.016 12.030 12.940 1.00 91.88 104 LYS A N 1
ATOM 846 C CA . LYS A 1 104 ? -19.480 11.975 13.074 1.00 91.88 104 LYS A CA 1
ATOM 847 C C . LYS A 1 104 ? -19.920 11.243 14.346 1.00 91.88 104 LYS A C 1
ATOM 849 O O . LYS A 1 104 ? -20.789 11.727 15.066 1.00 91.88 104 LYS A O 1
ATOM 854 N N . ARG A 1 105 ? -19.288 10.109 14.679 1.00 87.06 105 ARG A N 1
ATOM 855 C CA . ARG A 1 105 ? -19.561 9.373 15.929 1.00 87.06 105 ARG A CA 1
ATOM 856 C C . ARG A 1 105 ? -19.237 10.204 17.170 1.00 87.06 105 ARG A C 1
ATOM 858 O O . ARG A 1 105 ? -20.024 10.196 18.113 1.00 87.06 105 ARG A O 1
ATOM 865 N N . ARG A 1 106 ? -18.117 10.940 17.167 1.00 86.12 106 ARG A N 1
ATOM 866 C CA . ARG A 1 106 ? -17.753 11.849 18.268 1.00 86.12 106 ARG A CA 1
ATOM 867 C C . ARG A 1 106 ? -18.799 12.947 18.450 1.00 86.12 106 ARG A C 1
ATOM 869 O O . ARG A 1 106 ? -19.228 13.184 19.572 1.00 86.12 106 ARG A O 1
ATOM 876 N N . GLN A 1 107 ? -19.271 13.551 17.361 1.00 88.69 107 GLN A N 1
ATOM 877 C CA . GLN A 1 107 ? -20.315 14.579 17.418 1.00 88.69 107 GLN A CA 1
ATOM 878 C C . GLN A 1 107 ? -21.636 14.036 17.985 1.00 88.69 107 GLN A C 1
ATOM 880 O O . GLN A 1 107 ? -22.231 14.660 18.862 1.00 88.69 107 GLN A O 1
ATOM 885 N N . SER A 1 108 ? -22.074 12.847 17.554 1.00 87.12 108 SER A N 1
ATOM 886 C CA . SER A 1 108 ? -23.293 12.220 18.085 1.00 87.12 108 SER A CA 1
ATOM 887 C C . SER A 1 108 ? -23.177 11.826 19.563 1.00 87.12 108 SER A C 1
ATOM 889 O O . SER A 1 108 ? -24.171 11.877 20.280 1.00 87.12 108 SER A O 1
ATOM 891 N N . ALA A 1 109 ? -21.981 11.471 20.041 1.00 83.19 109 ALA A N 1
ATOM 892 C CA . ALA A 1 109 ? -21.754 11.102 21.439 1.00 83.19 109 ALA A CA 1
ATOM 893 C C . ALA A 1 109 ? -21.784 12.297 22.413 1.00 83.19 109 ALA A C 1
ATOM 895 O O . ALA A 1 109 ? -22.052 12.105 23.597 1.00 83.19 109 ALA A O 1
ATOM 896 N N . VAL A 1 110 ? -21.548 13.527 21.941 1.00 79.69 110 VAL A N 1
ATOM 897 C CA . VAL A 1 110 ? -21.537 14.738 22.789 1.00 79.69 110 VAL A CA 1
ATOM 898 C C . VAL A 1 110 ? -22.951 15.283 23.054 1.00 79.69 110 VAL A C 1
ATOM 900 O O . VAL A 1 110 ? -23.220 15.817 24.131 1.00 79.69 110 VAL A O 1
ATOM 903 N N . GLN A 1 111 ? -23.896 15.092 22.129 1.00 75.00 111 GLN A N 1
ATOM 904 C CA . GLN A 1 111 ? -25.279 15.571 22.282 1.00 75.00 111 GLN A CA 1
ATOM 905 C C . GLN A 1 111 ? -26.089 14.996 23.472 1.00 75.00 111 GLN A C 1
ATOM 907 O O . GLN A 1 111 ? -26.842 15.766 24.080 1.00 75.00 111 GLN A O 1
ATOM 912 N N . PRO A 1 112 ? -25.991 13.706 23.863 1.00 69.00 112 PRO A N 1
ATOM 913 C CA . PRO A 1 112 ? -26.803 13.170 24.961 1.00 69.00 112 PRO A CA 1
ATOM 914 C C . PRO A 1 112 ? -26.475 13.791 26.324 1.00 69.00 112 PRO A C 1
ATOM 916 O O . PRO A 1 112 ? -27.378 13.951 27.144 1.00 69.00 112 PRO A O 1
ATOM 919 N N . VAL A 1 113 ? -25.226 14.212 26.555 1.00 71.88 113 VAL A N 1
ATOM 920 C CA . VAL A 1 113 ? -24.821 14.826 27.831 1.00 71.88 113 VAL A CA 1
ATOM 921 C C . VAL A 1 113 ? -25.485 16.191 28.011 1.00 71.88 113 VAL A C 1
ATOM 923 O O . VAL A 1 113 ? -26.018 16.482 29.077 1.00 71.88 113 VAL A O 1
ATOM 926 N N . GLN A 1 114 ? -25.548 17.008 26.957 1.00 74.12 114 GLN A N 1
ATOM 927 C CA . GLN A 1 114 ? -26.194 18.320 27.038 1.00 74.12 114 GLN A CA 1
ATOM 928 C C . GLN A 1 114 ? -27.717 18.221 27.214 1.00 74.12 114 GLN A C 1
ATOM 930 O O . GLN A 1 114 ? -28.295 19.021 27.951 1.00 74.12 114 GLN A O 1
ATOM 935 N N . ARG A 1 115 ? -28.382 17.232 26.592 1.00 74.69 115 ARG A N 1
ATOM 936 C CA . ARG A 1 115 ? -29.824 17.001 26.804 1.00 74.69 115 ARG A CA 1
ATOM 937 C C . ARG A 1 115 ? -30.133 16.485 28.209 1.00 74.69 115 ARG A C 1
ATOM 939 O O . ARG A 1 115 ? -31.075 16.980 28.821 1.00 74.69 115 ARG A O 1
ATOM 946 N N . ALA A 1 116 ? -29.334 15.556 28.736 1.00 74.50 116 ALA A N 1
ATOM 947 C CA . ALA A 1 116 ? -29.504 15.054 30.098 1.00 74.50 116 ALA A CA 1
ATOM 948 C C . ALA A 1 116 ? -29.317 16.168 31.144 1.00 74.50 116 ALA A C 1
ATOM 950 O O . ALA A 1 116 ? -30.140 16.294 32.048 1.00 74.50 116 ALA A O 1
ATOM 951 N N . SER A 1 117 ? -28.310 17.034 30.980 1.00 76.00 117 SER A N 1
ATOM 952 C CA . SER A 1 117 ? -28.089 18.176 31.880 1.00 76.00 117 SER A CA 1
ATOM 953 C C . SER A 1 117 ? -29.211 19.219 31.814 1.00 76.00 117 SER A C 1
ATOM 955 O O . SER A 1 117 ? -29.589 19.767 32.846 1.00 76.00 117 SER A O 1
ATOM 957 N N . ARG A 1 118 ? -29.790 19.476 30.630 1.00 75.62 118 ARG A N 1
ATOM 958 C CA . ARG A 1 118 ? -30.947 20.383 30.497 1.00 75.62 118 ARG A CA 1
ATOM 959 C C . ARG A 1 118 ? -32.205 19.823 31.166 1.00 75.62 118 ARG A C 1
ATOM 961 O O . ARG A 1 118 ? -32.894 20.563 31.860 1.00 75.62 118 ARG A O 1
ATOM 968 N N . LEU A 1 119 ? -32.473 18.524 31.014 1.00 77.19 119 LEU A N 1
ATOM 969 C CA . LEU A 1 119 ? -33.611 17.866 31.669 1.00 77.19 119 LEU A CA 1
ATOM 970 C C . LEU A 1 119 ? -33.435 17.792 33.196 1.00 77.19 119 LEU A C 1
ATOM 972 O O . LEU A 1 119 ? -34.382 18.060 33.931 1.00 77.19 119 LEU A O 1
ATOM 976 N N . ALA A 1 120 ? -32.223 17.510 33.683 1.00 75.44 120 ALA A N 1
ATOM 977 C CA . ALA A 1 120 ? -31.921 17.514 35.116 1.00 75.44 120 ALA A CA 1
ATOM 978 C C . ALA A 1 120 ? -32.008 18.921 35.741 1.00 75.44 120 ALA A C 1
ATOM 980 O O . ALA A 1 120 ? -32.429 19.056 36.888 1.00 75.44 120 ALA A O 1
ATOM 981 N N . GLY A 1 121 ? -31.652 19.969 34.989 1.00 72.50 121 GLY A N 1
ATOM 982 C CA . GLY A 1 121 ? -31.821 21.360 35.417 1.00 72.50 121 GLY A CA 1
ATOM 983 C C . GLY A 1 121 ? -33.290 21.774 35.550 1.00 72.50 121 GLY A C 1
ATOM 984 O O . GLY A 1 121 ? -33.647 22.436 36.520 1.00 72.50 121 GLY A O 1
ATOM 985 N N . MET A 1 122 ? -34.160 21.333 34.633 1.00 74.31 122 MET A N 1
ATOM 986 C CA . MET A 1 122 ? -35.598 21.636 34.694 1.00 74.31 122 MET A CA 1
ATOM 987 C C . MET A 1 122 ? -36.316 20.912 35.841 1.00 74.31 122 MET A C 1
ATOM 989 O O . MET A 1 122 ? -37.179 21.503 36.484 1.00 74.31 122 MET A O 1
ATOM 993 N N . ALA A 1 123 ? -35.931 19.673 36.162 1.00 65.44 123 ALA A N 1
ATOM 994 C CA . ALA A 1 123 ? -36.559 18.904 37.243 1.00 65.44 123 ALA A CA 1
ATOM 995 C C . ALA A 1 123 ? -36.286 19.458 38.659 1.00 65.44 123 ALA A C 1
ATOM 997 O O . ALA A 1 123 ? -36.956 19.064 39.610 1.00 65.44 123 ALA A O 1
ATOM 998 N N . ARG A 1 124 ? -35.317 20.371 38.827 1.00 61.38 124 ARG A N 1
ATOM 999 C CA . ARG A 1 124 ? -34.949 20.931 40.139 1.00 61.38 124 ARG A CA 1
ATOM 1000 C C . ARG A 1 124 ? -35.698 22.221 40.497 1.00 61.38 124 ARG A C 1
ATOM 1002 O O . ARG A 1 124 ? -35.508 22.732 41.594 1.00 61.38 124 ARG A O 1
ATOM 1009 N N . SER A 1 125 ? -36.560 22.730 39.613 1.00 62.72 125 SER A N 1
ATOM 1010 C CA . SER A 1 125 ? -37.258 24.012 39.804 1.00 62.72 125 SER A CA 1
ATOM 1011 C C . SER A 1 125 ? -38.714 23.887 40.287 1.00 62.72 125 SER A C 1
ATOM 1013 O O . SER A 1 125 ? -39.473 24.847 40.172 1.00 62.72 125 SER A O 1
ATOM 1015 N N . THR A 1 126 ? -39.125 22.737 40.834 1.00 63.22 126 THR A N 1
ATOM 1016 C CA . THR A 1 126 ? -40.513 22.492 41.287 1.00 63.22 126 THR A CA 1
ATOM 1017 C C . THR A 1 126 ? -40.666 22.150 42.772 1.00 63.22 126 THR A C 1
ATOM 1019 O O . THR A 1 126 ? -41.711 21.639 43.165 1.00 63.22 126 THR A O 1
ATOM 1022 N N . HIS A 1 127 ? -39.694 22.476 43.633 1.00 57.03 127 HIS A N 1
ATOM 1023 C CA . HIS A 1 127 ? -39.931 22.462 45.083 1.00 57.03 127 HIS A CA 1
ATOM 1024 C C . HIS A 1 127 ? -40.063 23.866 45.662 1.00 57.03 127 HIS A C 1
ATOM 1026 O O . HIS A 1 127 ? -39.096 24.509 46.065 1.00 57.03 127 HIS A O 1
ATOM 1032 N N . GLY A 1 128 ? -41.323 24.297 45.723 1.00 59.31 128 GLY A N 1
ATOM 1033 C CA . GLY A 1 128 ? -41.785 25.214 46.745 1.00 59.31 128 GLY A CA 1
ATOM 1034 C C . GLY A 1 128 ? -41.660 24.590 48.139 1.00 59.31 128 GLY A C 1
ATOM 1035 O O . GLY A 1 128 ? -41.938 23.411 48.337 1.00 59.31 128 GLY A O 1
ATOM 1036 N N . HIS A 1 129 ? -41.205 25.438 49.057 1.00 60.12 129 HIS A N 1
ATOM 1037 C CA . HIS A 1 129 ? -41.610 25.570 50.458 1.00 60.12 129 HIS A CA 1
ATOM 1038 C C . HIS A 1 129 ? -41.732 24.300 51.332 1.00 60.12 129 HIS A C 1
ATOM 1040 O O . HIS A 1 129 ? -42.753 23.615 51.290 1.00 60.12 129 HIS A O 1
ATOM 1046 N N . PRO A 1 130 ? -40.751 24.030 52.218 1.00 60.25 130 PRO A N 1
ATOM 1047 C CA . PRO A 1 130 ? -40.934 23.108 53.327 1.00 60.25 130 PRO A CA 1
ATOM 1048 C C . PRO A 1 130 ? -41.542 23.836 54.532 1.00 60.25 130 PRO A C 1
ATOM 1050 O O . PRO A 1 130 ? -40.909 24.687 55.161 1.00 60.25 130 PRO A O 1
ATOM 1053 N N . THR A 1 131 ? -42.774 23.465 54.870 1.00 62.12 131 THR A N 1
ATOM 1054 C CA . THR A 1 131 ? -43.369 23.728 56.179 1.00 62.12 131 THR A CA 1
ATOM 1055 C C . THR A 1 131 ? -42.704 22.831 57.225 1.00 62.12 131 THR A C 1
ATOM 1057 O O . THR A 1 131 ? -42.425 21.657 56.994 1.00 62.12 131 THR A O 1
ATOM 1060 N N . SER A 1 132 ? -42.415 23.449 58.362 1.00 60.62 132 SER A N 1
ATOM 1061 C CA . SER A 1 132 ? -41.626 22.965 59.490 1.00 60.62 132 SER A CA 1
ATOM 1062 C C . SER A 1 132 ? -42.313 21.884 60.346 1.00 60.62 132 SER A C 1
ATOM 1064 O O . SER A 1 132 ? -43.537 21.805 60.398 1.00 60.62 132 SER A O 1
ATOM 1066 N N . THR A 1 133 ? -41.474 21.186 61.124 1.00 60.16 133 THR A N 1
ATOM 1067 C CA . THR A 1 133 ? -41.713 20.423 62.372 1.00 60.16 133 THR A CA 1
ATOM 1068 C C . THR A 1 133 ? -42.027 18.920 62.310 1.00 60.16 133 THR A C 1
ATOM 1070 O O . THR A 1 133 ? -43.070 18.483 61.838 1.00 60.16 133 THR A O 1
ATOM 1073 N N . GLY A 1 134 ? -41.121 18.133 62.912 1.00 57.09 134 GLY A N 1
ATOM 1074 C CA . GLY A 1 134 ? -41.376 16.770 63.390 1.00 57.09 134 GLY A CA 1
ATOM 1075 C C . GLY A 1 134 ? -40.105 15.914 63.522 1.00 57.09 134 GLY A C 1
ATOM 1076 O O . GLY A 1 134 ? -39.586 15.468 62.500 1.00 57.09 134 GLY A O 1
ATOM 1077 N N . PRO A 1 135 ? -39.584 15.649 64.738 1.00 65.38 135 PRO A N 1
ATOM 1078 C CA . PRO A 1 135 ? -38.463 14.739 64.935 1.00 65.38 135 PRO A CA 1
ATOM 1079 C C . PRO A 1 135 ? -38.982 13.314 65.152 1.00 65.38 135 PRO A C 1
ATOM 1081 O O . PRO A 1 135 ? -39.599 13.025 66.173 1.00 65.38 135 PRO A O 1
ATOM 1084 N N . HIS A 1 136 ? -38.697 12.401 64.223 1.00 51.38 136 HIS A N 1
ATOM 1085 C CA . HIS A 1 136 ? -38.803 10.970 64.497 1.00 51.38 136 HIS A CA 1
ATOM 1086 C C . HIS A 1 136 ? -37.586 10.219 63.961 1.00 51.38 136 HIS A C 1
ATOM 1088 O O . HIS A 1 136 ? -37.345 10.114 62.760 1.00 51.38 136 HIS A O 1
ATOM 1094 N N . HIS A 1 137 ? -36.817 9.699 64.915 1.00 62.94 137 HIS A N 1
ATOM 1095 C CA . HIS A 1 137 ? -35.777 8.705 64.727 1.00 62.94 137 HIS A CA 1
ATOM 1096 C C . HIS A 1 137 ? -36.348 7.452 64.059 1.00 62.94 137 HIS A C 1
ATOM 1098 O O . HIS A 1 137 ? -37.276 6.836 64.579 1.00 62.94 137 HIS A O 1
ATOM 1104 N N . SER A 1 138 ? -35.745 7.025 62.952 1.00 55.62 138 SER A N 1
ATOM 1105 C CA . SER A 1 138 ? -35.780 5.632 62.500 1.00 55.62 138 SER A CA 1
ATOM 1106 C C . SER A 1 138 ? -34.548 5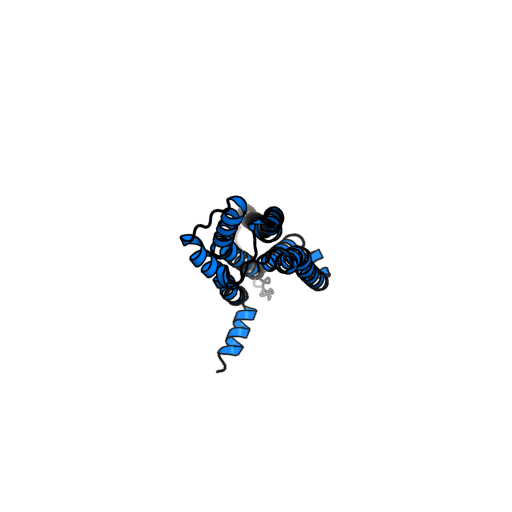.352 61.649 1.00 55.62 138 SER A C 1
ATOM 1108 O O . SER A 1 138 ? -34.437 5.771 60.499 1.00 55.62 138 SER A O 1
ATOM 1110 N N . ALA A 1 139 ? -33.591 4.668 62.270 1.00 58.31 139 ALA A N 1
ATOM 1111 C CA . ALA A 1 139 ? -32.412 4.121 61.631 1.00 58.31 139 ALA A CA 1
ATOM 1112 C C . ALA A 1 139 ? -32.832 2.948 60.735 1.00 58.31 139 ALA A C 1
ATOM 1114 O O . ALA A 1 139 ? -33.051 1.840 61.217 1.00 58.31 139 ALA A O 1
ATOM 1115 N N . HIS A 1 140 ? -32.944 3.189 59.430 1.00 51.81 140 HIS A N 1
ATOM 1116 C CA . HIS A 1 140 ? -32.992 2.120 58.441 1.00 51.81 140 HIS A CA 1
ATOM 1117 C C . HIS A 1 140 ? -31.690 2.120 57.644 1.00 51.81 140 HIS A C 1
ATOM 1119 O O . HIS A 1 140 ? -31.351 3.092 56.970 1.00 51.81 140 HIS A O 1
ATOM 1125 N N . ASN A 1 141 ? -30.980 0.995 57.737 1.00 57.06 141 ASN A N 1
ATOM 1126 C CA . ASN A 1 141 ? -29.855 0.604 56.895 1.00 57.06 141 ASN A CA 1
ATOM 1127 C C . ASN A 1 141 ? -30.298 0.570 55.422 1.00 57.06 141 ASN A C 1
ATOM 1129 O O . ASN A 1 141 ? -30.681 -0.470 54.890 1.00 57.06 141 ASN A O 1
ATOM 1133 N N . GLY A 1 142 ? -30.299 1.733 54.775 1.00 49.62 142 GLY A N 1
ATOM 1134 C CA . GLY A 1 142 ? -30.566 1.884 53.354 1.00 49.62 142 GLY A CA 1
ATOM 1135 C C . GLY A 1 142 ? -29.309 1.559 52.565 1.00 49.62 142 GLY A C 1
ATOM 1136 O O . GLY A 1 142 ? -28.366 2.348 52.544 1.00 49.62 142 GLY A O 1
ATOM 1137 N N . ALA A 1 143 ? -29.303 0.389 51.927 1.00 58.66 143 ALA A N 1
ATOM 1138 C CA . ALA A 1 143 ? -28.324 0.011 50.920 1.00 58.66 143 ALA A CA 1
ATOM 1139 C C . ALA A 1 143 ? -28.070 1.188 49.964 1.00 58.66 143 ALA A C 1
ATOM 1141 O O . ALA A 1 143 ? -28.987 1.680 49.302 1.00 58.66 143 ALA A O 1
ATOM 1142 N N . ALA A 1 144 ? -26.822 1.655 49.933 1.00 62.53 144 ALA A N 1
ATOM 1143 C CA . ALA A 1 144 ? -26.409 2.771 49.100 1.00 62.53 144 ALA A CA 1
ATOM 1144 C C . ALA A 1 144 ? -26.800 2.501 47.634 1.00 62.53 144 ALA A C 1
ATOM 1146 O O . ALA A 1 144 ? -26.504 1.417 47.117 1.00 62.53 144 ALA A O 1
ATOM 1147 N N . PRO A 1 145 ? -27.445 3.454 46.934 1.00 58.41 145 PRO A N 1
ATOM 1148 C CA . PRO A 1 145 ? -27.766 3.285 45.530 1.00 58.41 145 PRO A CA 1
ATOM 1149 C C . PRO A 1 145 ? -26.457 3.142 44.759 1.00 58.41 145 PRO A C 1
ATOM 1151 O O . PRO A 1 145 ? -25.657 4.073 44.657 1.00 58.41 145 PRO A O 1
ATOM 1154 N N . CYS A 1 146 ? -26.240 1.930 44.254 1.00 52.41 146 CYS A N 1
ATOM 1155 C CA . CYS A 1 146 ? -25.101 1.549 43.442 1.00 52.41 146 CYS A CA 1
ATOM 1156 C C . CYS A 1 146 ? -24.896 2.608 42.348 1.00 52.41 146 CYS A C 1
ATOM 1158 O O . CYS A 1 146 ? -25.747 2.805 41.476 1.00 52.41 146 CYS A O 1
ATOM 1160 N N . SER A 1 147 ? -23.786 3.338 42.459 1.00 54.88 147 SER A N 1
ATOM 1161 C CA . SER A 1 147 ? -23.410 4.456 41.601 1.00 54.88 147 SER A CA 1
ATOM 1162 C C . SER A 1 147 ? -23.332 4.008 40.137 1.00 54.88 147 SER A C 1
ATOM 1164 O O . SER A 1 147 ? -22.310 3.521 39.655 1.00 54.88 147 SER A O 1
ATOM 1166 N N . ARG A 1 148 ? -24.431 4.204 39.397 1.00 55.03 148 ARG A N 1
ATOM 1167 C CA . ARG A 1 148 ? -24.545 3.960 37.945 1.00 55.03 148 ARG A CA 1
ATOM 1168 C C . ARG A 1 148 ? -23.691 4.906 37.088 1.00 55.03 148 ARG A C 1
ATOM 1170 O O . ARG A 1 148 ? -23.739 4.830 35.863 1.00 55.03 148 ARG A O 1
ATOM 1177 N N . TYR A 1 149 ? -22.884 5.776 37.693 1.00 55.78 149 TYR A N 1
ATOM 1178 C CA . TYR A 1 149 ? -22.113 6.795 36.978 1.00 55.78 149 TYR A CA 1
ATOM 1179 C C . TYR A 1 149 ? -20.681 6.368 36.615 1.00 55.78 149 TYR A C 1
ATOM 1181 O O . TYR A 1 149 ? -20.024 7.063 35.843 1.00 55.78 149 TYR A O 1
ATOM 1189 N N . VAL A 1 150 ? -20.190 5.215 37.089 1.00 54.53 150 VAL A N 1
ATOM 1190 C CA . VAL A 1 150 ? -18.780 4.813 36.873 1.00 54.53 150 VAL A CA 1
ATOM 1191 C C . VAL A 1 150 ? -18.565 3.972 35.600 1.00 54.53 150 VAL A C 1
ATOM 1193 O O . VAL A 1 150 ? -17.449 3.900 35.086 1.00 54.53 150 VAL A O 1
ATOM 1196 N N . CYS A 1 151 ? -19.616 3.405 34.996 1.00 52.38 151 CYS A N 1
ATOM 1197 C CA . CYS A 1 151 ? -19.451 2.489 33.853 1.00 52.38 151 CYS A CA 1
ATOM 1198 C C . CYS A 1 151 ? -19.107 3.193 32.516 1.00 52.38 151 CYS A C 1
ATOM 1200 O O . CYS A 1 151 ? -18.563 2.577 31.600 1.00 52.38 151 CYS A O 1
ATOM 1202 N N . TRP A 1 152 ? -19.331 4.508 32.399 1.00 52.72 152 TRP A N 1
ATOM 1203 C CA . TRP A 1 152 ? -19.095 5.250 31.150 1.00 52.72 152 TRP A CA 1
ATOM 1204 C C . TRP A 1 152 ? -17.612 5.497 30.824 1.00 52.72 152 TRP A C 1
ATOM 1206 O O . TRP A 1 152 ? -17.282 5.774 29.672 1.00 52.72 152 TRP A O 1
ATOM 1216 N N . ARG A 1 153 ? -16.689 5.353 31.789 1.00 50.72 153 ARG A N 1
ATOM 1217 C CA . ARG A 1 153 ? -15.246 5.573 31.545 1.00 50.72 153 ARG A CA 1
ATOM 1218 C C . ARG A 1 153 ? -14.531 4.394 30.878 1.00 50.72 153 ARG A C 1
ATOM 1220 O O . ARG A 1 153 ? -13.455 4.589 30.318 1.00 50.72 153 ARG A O 1
ATOM 1227 N N . LEU A 1 154 ? -15.112 3.194 30.878 1.00 51.91 154 LEU A N 1
ATOM 1228 C CA . LEU A 1 154 ? -14.453 1.996 30.336 1.00 51.91 154 LEU A CA 1
ATOM 1229 C C . LEU A 1 154 ? -14.680 1.781 28.831 1.00 51.91 154 LEU A C 1
ATOM 1231 O O . LEU A 1 154 ? -13.904 1.065 28.198 1.00 51.91 154 LEU A O 1
ATOM 1235 N N . TRP A 1 155 ? -15.669 2.445 28.220 1.00 51.91 155 TRP A N 1
ATOM 1236 C CA . TRP A 1 155 ? -15.952 2.273 26.787 1.00 51.91 155 TRP A CA 1
ATOM 1237 C C . TRP A 1 155 ? -15.151 3.190 25.848 1.00 51.91 155 TRP A C 1
ATOM 1239 O O . TRP A 1 155 ? -15.072 2.907 24.653 1.00 51.91 155 TRP A O 1
ATOM 1249 N N . GLY A 1 156 ? -14.505 4.244 26.362 1.00 54.78 156 GLY A N 1
ATOM 1250 C CA . GLY A 1 156 ? -13.822 5.254 25.540 1.00 54.78 156 GLY A CA 1
ATOM 1251 C C . GLY A 1 156 ? -12.450 4.852 24.979 1.00 54.78 156 GLY A C 1
ATOM 1252 O O . GLY A 1 156 ? -12.079 5.308 23.903 1.00 54.78 156 GLY A O 1
ATOM 1253 N N . ARG A 1 157 ? -11.693 3.973 25.650 1.00 60.22 157 ARG A N 1
ATOM 1254 C CA . ARG A 1 157 ? -10.274 3.736 25.296 1.00 60.22 157 ARG A CA 1
ATOM 1255 C C . ARG A 1 157 ? -10.026 2.706 24.194 1.00 60.22 157 ARG A C 1
ATOM 1257 O O . ARG A 1 157 ? -8.979 2.726 23.559 1.00 60.22 157 ARG A O 1
ATOM 1264 N N . ARG A 1 158 ? -10.965 1.793 23.923 1.00 62.16 158 ARG A N 1
ATOM 1265 C CA . ARG A 1 158 ? -10.684 0.636 23.044 1.00 62.16 158 ARG A CA 1
ATOM 1266 C C . ARG A 1 158 ? -10.646 0.978 21.545 1.00 62.16 158 ARG A C 1
ATOM 1268 O O . ARG A 1 158 ? -10.157 0.171 20.762 1.00 62.16 158 ARG A O 1
ATOM 1275 N N . SER A 1 159 ? -11.144 2.152 21.142 1.00 65.56 159 SER A N 1
ATOM 1276 C CA . SER A 1 159 ? -11.238 2.561 19.729 1.00 65.56 159 SER A CA 1
ATOM 1277 C C . SER A 1 159 ? -10.026 3.346 19.209 1.00 65.56 159 SER A C 1
ATOM 1279 O O . SER A 1 159 ? -9.907 3.508 17.996 1.00 65.56 159 SER A O 1
ATOM 1281 N N . GLU A 1 160 ? -9.146 3.856 20.074 1.00 78.94 160 GLU A N 1
ATOM 1282 C CA . GLU A 1 160 ? -8.110 4.813 19.648 1.00 78.94 160 GLU A CA 1
ATOM 1283 C C . GLU A 1 160 ? -6.929 4.134 18.944 1.00 78.94 160 GLU A C 1
ATOM 1285 O O . GLU A 1 160 ? -6.433 4.644 17.942 1.00 78.94 160 GLU A O 1
ATOM 1290 N N . HIS A 1 161 ? -6.545 2.932 19.381 1.00 85.38 161 HIS A N 1
ATOM 1291 C CA . HIS A 1 161 ? -5.400 2.208 18.813 1.00 85.38 161 HIS A CA 1
ATOM 1292 C C . HIS A 1 161 ? -5.584 1.839 17.337 1.00 85.38 161 HIS A C 1
ATOM 1294 O O . HIS A 1 161 ? -4.656 1.957 16.542 1.00 85.38 161 HIS A O 1
ATOM 1300 N N . GLY A 1 162 ? -6.792 1.412 16.953 1.00 86.81 162 GLY A N 1
ATOM 1301 C CA . GLY A 1 162 ? -7.077 1.043 15.565 1.00 86.81 162 GLY A CA 1
ATOM 1302 C C . GLY A 1 162 ? -7.001 2.238 14.614 1.00 86.81 162 GLY A C 1
ATOM 1303 O O . GLY A 1 162 ? -6.546 2.085 13.484 1.00 86.81 162 GLY A O 1
ATOM 1304 N N . PHE A 1 163 ? -7.416 3.416 15.086 1.00 90.00 163 PHE A N 1
ATOM 1305 C CA . PHE A 1 163 ? -7.325 4.655 14.322 1.00 90.00 163 PHE A CA 1
ATOM 1306 C C . PHE A 1 163 ? -5.875 5.133 14.207 1.00 90.00 163 PHE A C 1
ATOM 1308 O O . PHE A 1 163 ? -5.419 5.384 13.099 1.00 90.00 163 PHE A O 1
ATOM 1315 N N . LEU A 1 164 ? -5.134 5.160 15.322 1.00 91.31 164 LEU A N 1
ATOM 1316 C CA . LEU A 1 164 ? -3.720 5.542 15.339 1.00 91.31 164 LEU A CA 1
ATOM 1317 C C . LEU A 1 164 ? -2.892 4.701 14.361 1.00 91.31 164 LEU A C 1
ATOM 1319 O O . LEU A 1 164 ? -2.136 5.245 13.564 1.00 91.31 164 LEU A O 1
ATOM 1323 N N . MET A 1 165 ? -3.079 3.379 14.388 1.00 91.81 165 MET A N 1
ATOM 1324 C CA . MET A 1 165 ? -2.406 2.467 13.467 1.00 91.81 165 MET A CA 1
ATOM 1325 C C . MET A 1 165 ? -2.698 2.816 12.002 1.00 91.81 165 MET A C 1
ATOM 1327 O O . MET A 1 165 ? -1.779 2.880 11.193 1.00 91.81 165 MET A O 1
ATOM 1331 N N . LEU A 1 166 ? -3.969 3.058 11.660 1.00 91.94 166 LEU A N 1
ATOM 1332 C CA . LEU A 1 166 ? -4.363 3.418 10.298 1.00 91.94 166 LEU A CA 1
ATOM 1333 C C . LEU A 1 166 ? -3.719 4.742 9.865 1.00 91.94 166 LEU A C 1
ATOM 1335 O O . LEU A 1 166 ? -3.228 4.836 8.743 1.00 91.94 166 LEU A O 1
ATOM 1339 N N . THR A 1 167 ? -3.684 5.739 10.753 1.00 94.31 167 THR A N 1
ATOM 1340 C CA . THR A 1 167 ? -3.039 7.032 10.493 1.00 94.31 167 THR A CA 1
ATOM 1341 C C . THR A 1 167 ? -1.538 6.878 10.252 1.00 94.31 167 THR A C 1
ATOM 1343 O O . THR A 1 167 ? -1.047 7.416 9.266 1.00 94.31 167 THR A O 1
ATOM 1346 N N . LEU A 1 168 ? -0.817 6.123 11.089 1.00 94.31 168 LEU A N 1
ATOM 1347 C CA . LEU A 1 168 ? 0.629 5.907 10.929 1.00 94.31 168 LEU A CA 1
ATOM 1348 C C . LEU A 1 168 ? 0.961 5.180 9.617 1.00 94.31 168 LEU A C 1
ATOM 1350 O O . LEU A 1 168 ? 1.857 5.601 8.889 1.00 94.31 168 LEU A O 1
ATOM 1354 N N . MET A 1 169 ? 0.195 4.141 9.271 1.00 93.06 169 MET A N 1
ATOM 1355 C CA . MET A 1 169 ? 0.362 3.426 7.998 1.00 93.06 169 MET A CA 1
ATOM 1356 C C . MET A 1 169 ? 0.088 4.346 6.802 1.00 93.06 169 MET A C 1
ATOM 1358 O O . MET A 1 169 ? 0.879 4.398 5.867 1.00 93.06 169 MET A O 1
ATOM 1362 N N . THR A 1 170 ? -0.997 5.126 6.852 1.00 94.94 170 THR A N 1
ATOM 1363 C CA . THR A 1 170 ? -1.347 6.069 5.774 1.00 94.94 170 THR A CA 1
ATOM 1364 C C . THR A 1 170 ? -0.280 7.152 5.615 1.00 94.94 170 THR A C 1
ATOM 1366 O O . THR A 1 170 ? 0.102 7.473 4.495 1.00 94.94 170 THR A O 1
ATOM 1369 N N . LEU A 1 171 ? 0.238 7.686 6.726 1.00 95.69 171 LEU A N 1
ATOM 1370 C CA . LEU A 1 171 ? 1.317 8.673 6.716 1.00 95.69 171 LEU A CA 1
ATOM 1371 C C . LEU A 1 171 ? 2.595 8.103 6.093 1.00 95.69 171 LEU A C 1
ATOM 1373 O O . LEU A 1 171 ? 3.254 8.791 5.325 1.00 95.69 171 LEU A O 1
ATOM 1377 N N . THR A 1 172 ? 2.921 6.845 6.386 1.00 95.44 172 THR A N 1
ATOM 1378 C CA . THR A 1 172 ? 4.100 6.179 5.813 1.00 95.44 172 THR A CA 1
ATOM 1379 C C . THR A 1 172 ? 3.965 6.031 4.309 1.00 95.44 172 THR A C 1
ATOM 1381 O O . THR A 1 172 ? 4.895 6.345 3.583 1.00 95.44 172 THR A O 1
ATOM 1384 N N . ILE A 1 173 ? 2.791 5.637 3.819 1.00 94.56 173 ILE A N 1
ATOM 1385 C CA . ILE A 1 173 ? 2.549 5.534 2.378 1.00 94.56 173 ILE A CA 1
ATOM 1386 C C . ILE A 1 173 ? 2.683 6.914 1.724 1.00 94.56 173 ILE A C 1
ATOM 1388 O O . ILE A 1 173 ? 3.414 7.058 0.752 1.00 94.56 173 ILE A O 1
ATOM 1392 N N . LEU A 1 174 ? 2.086 7.947 2.321 1.00 95.81 174 LEU A N 1
ATOM 1393 C CA . LEU A 1 174 ? 2.171 9.316 1.809 1.00 95.81 174 LEU A CA 1
ATOM 1394 C C . LEU A 1 174 ? 3.598 9.880 1.774 1.00 95.81 174 LEU A C 1
ATOM 1396 O O . LEU A 1 174 ? 3.972 10.570 0.830 1.00 95.81 174 LEU A O 1
ATOM 1400 N N . VAL A 1 175 ? 4.388 9.630 2.818 1.00 95.75 175 VAL A N 1
ATOM 1401 C CA . VAL A 1 175 ? 5.731 10.207 2.945 1.00 95.75 175 VAL A CA 1
ATOM 1402 C C . VAL A 1 175 ? 6.764 9.351 2.225 1.00 95.75 175 VAL A C 1
ATOM 1404 O O . VAL A 1 175 ? 7.572 9.881 1.477 1.00 95.75 175 VAL A O 1
ATOM 1407 N N . CYS A 1 176 ? 6.753 8.039 2.440 1.00 95.69 176 CYS A N 1
ATOM 1408 C CA . CYS A 1 176 ? 7.808 7.133 1.992 1.00 95.69 176 CYS A CA 1
ATOM 1409 C C . CYS A 1 176 ? 7.531 6.514 0.616 1.00 95.69 176 CYS A C 1
ATOM 1411 O O . CYS A 1 176 ? 8.470 6.240 -0.125 1.00 95.69 176 CYS A O 1
ATOM 1413 N N . TYR A 1 177 ? 6.264 6.291 0.259 1.00 94.12 177 TYR A N 1
ATOM 1414 C CA . TYR A 1 177 ? 5.902 5.553 -0.955 1.00 94.12 177 TYR A CA 1
ATOM 1415 C C . TYR A 1 177 ? 5.511 6.477 -2.116 1.00 94.12 177 TYR A C 1
ATOM 1417 O O . TYR A 1 177 ? 5.958 6.271 -3.246 1.00 94.12 177 TYR A O 1
ATOM 1425 N N . THR A 1 178 ? 4.740 7.536 -1.845 1.00 95.56 178 THR A N 1
ATOM 1426 C CA . THR A 1 178 ? 4.246 8.467 -2.873 1.00 95.56 178 THR A CA 1
ATOM 1427 C C . THR A 1 178 ? 5.365 9.130 -3.690 1.00 95.56 178 THR A C 1
ATOM 1429 O O . THR A 1 178 ? 5.225 9.164 -4.913 1.00 95.56 178 THR A O 1
ATOM 1432 N N . PRO A 1 179 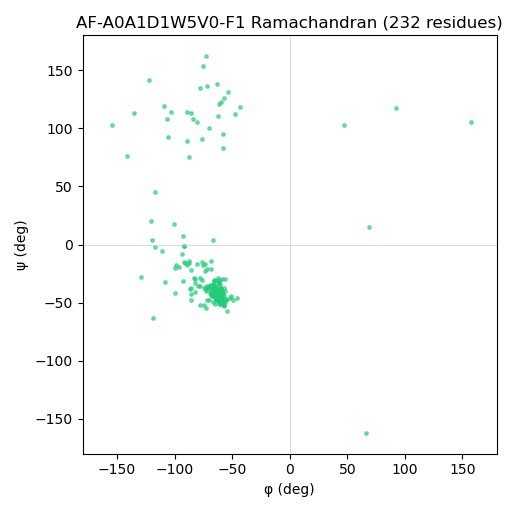? 6.498 9.604 -3.122 1.00 95.31 179 PRO A N 1
ATOM 1433 C CA . PRO A 1 179 ? 7.568 10.198 -3.933 1.00 95.31 179 PRO A CA 1
ATOM 1434 C C . PRO A 1 179 ? 8.146 9.218 -4.959 1.00 95.31 179 PRO A C 1
ATOM 1436 O O . PRO A 1 179 ? 8.370 9.591 -6.111 1.00 95.31 179 PRO A O 1
ATOM 1439 N N . GLY A 1 180 ? 8.318 7.951 -4.566 1.00 94.69 180 GLY A N 1
ATOM 1440 C CA . GLY A 1 180 ? 8.741 6.882 -5.468 1.00 94.69 180 GLY A CA 1
ATOM 1441 C C . GLY A 1 180 ? 7.715 6.614 -6.563 1.00 94.69 180 GLY A C 1
ATOM 1442 O O . GLY A 1 180 ? 8.070 6.582 -7.738 1.00 94.69 180 GLY A O 1
ATOM 1443 N N . ASN A 1 181 ? 6.432 6.512 -6.211 1.00 95.25 181 ASN A N 1
ATOM 1444 C CA . ASN A 1 181 ? 5.366 6.327 -7.198 1.00 95.25 181 ASN A CA 1
ATOM 1445 C C . ASN A 1 181 ? 5.277 7.475 -8.199 1.00 95.25 181 ASN A C 1
ATOM 1447 O O . ASN A 1 181 ? 5.103 7.229 -9.392 1.00 95.25 181 ASN A O 1
ATOM 1451 N N . VAL A 1 182 ? 5.405 8.719 -7.736 1.00 95.38 182 VAL A N 1
ATOM 1452 C CA . VAL A 1 182 ? 5.406 9.900 -8.606 1.00 95.38 182 VAL A CA 1
ATOM 1453 C C . VAL A 1 182 ? 6.611 9.856 -9.541 1.00 95.38 182 VAL A C 1
ATOM 1455 O O . VAL A 1 182 ? 6.441 10.036 -10.745 1.00 95.38 182 VAL A O 1
ATOM 1458 N N . TYR A 1 183 ? 7.802 9.544 -9.020 1.00 95.88 183 TYR A N 1
ATOM 1459 C CA . TYR A 1 183 ? 9.011 9.387 -9.827 1.00 95.88 183 TYR A CA 1
ATOM 1460 C C . TYR A 1 183 ? 8.842 8.320 -10.920 1.00 95.88 183 TYR A C 1
ATOM 1462 O O . TYR A 1 183 ? 9.035 8.622 -12.097 1.00 95.88 183 TYR A O 1
ATOM 1470 N N . PHE A 1 184 ? 8.410 7.105 -10.565 1.00 94.44 184 PHE A N 1
ATOM 1471 C CA . PHE A 1 184 ? 8.206 6.025 -11.537 1.00 94.44 184 PHE A CA 1
ATOM 1472 C C . PHE A 1 184 ? 7.080 6.327 -12.525 1.00 94.44 184 PHE A C 1
ATOM 1474 O O . PHE A 1 184 ? 7.189 5.993 -13.700 1.00 94.44 184 PHE A O 1
ATOM 1481 N N . THR A 1 185 ? 6.022 7.014 -12.095 1.00 95.44 185 THR A N 1
ATOM 1482 C CA . THR A 1 185 ? 4.942 7.440 -12.995 1.00 95.44 185 THR A CA 1
ATOM 1483 C C . THR A 1 185 ? 5.451 8.446 -14.027 1.00 95.44 185 THR A C 1
ATOM 1485 O O . THR A 1 185 ? 5.155 8.304 -15.212 1.00 95.44 185 THR A O 1
ATOM 1488 N N . ILE A 1 186 ? 6.258 9.428 -13.612 1.00 95.12 186 ILE A N 1
ATOM 1489 C CA . ILE A 1 186 ? 6.898 10.382 -14.529 1.00 95.12 186 ILE A CA 1
ATOM 1490 C C . ILE A 1 186 ? 7.835 9.647 -15.489 1.00 95.12 186 ILE A C 1
ATOM 1492 O O . ILE A 1 186 ? 7.762 9.882 -16.694 1.00 95.12 186 ILE A O 1
ATOM 1496 N N . LEU A 1 187 ? 8.669 8.740 -14.974 1.00 94.38 187 LEU A N 1
ATOM 1497 C CA . LEU A 1 187 ? 9.608 7.957 -15.775 1.00 94.38 187 LEU A CA 1
ATOM 1498 C C . LEU A 1 187 ? 8.875 7.141 -16.848 1.00 94.38 187 LEU A C 1
ATOM 1500 O O . LEU A 1 187 ? 9.197 7.247 -18.025 1.00 94.38 187 LEU A O 1
ATOM 1504 N N . VAL A 1 188 ? 7.850 6.381 -16.462 1.00 94.44 188 VAL A N 1
ATOM 1505 C CA . VAL A 1 188 ? 7.124 5.481 -17.367 1.00 94.44 188 VAL A CA 1
ATOM 1506 C C . VAL A 1 188 ? 6.260 6.250 -18.374 1.00 94.44 188 VAL A C 1
ATOM 1508 O O . VAL A 1 188 ? 6.174 5.853 -19.535 1.00 94.44 188 VAL A O 1
ATOM 1511 N N . ILE A 1 189 ? 5.621 7.357 -17.981 1.00 95.00 189 ILE A N 1
ATOM 1512 C CA . ILE A 1 189 ? 4.759 8.129 -18.893 1.00 95.00 189 ILE A CA 1
ATOM 1513 C C . ILE A 1 189 ? 5.605 8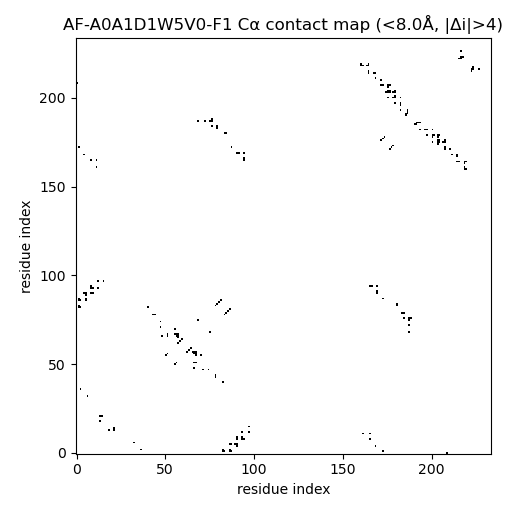.987 -19.840 1.00 95.00 189 ILE A C 1
ATOM 1515 O O . ILE A 1 189 ? 5.442 8.899 -21.064 1.00 95.00 189 ILE A O 1
ATOM 1519 N N . ASN A 1 190 ? 6.524 9.781 -19.287 1.00 94.62 190 ASN A N 1
ATOM 1520 C CA . ASN A 1 190 ? 7.268 10.789 -20.041 1.00 94.62 190 ASN A CA 1
ATOM 1521 C C . ASN A 1 190 ? 8.565 10.244 -20.652 1.00 94.62 190 ASN A C 1
ATOM 1523 O O . ASN A 1 190 ? 9.104 10.879 -21.551 1.00 94.62 190 ASN A O 1
ATOM 1527 N N . GLY A 1 191 ? 9.077 9.099 -20.185 1.00 92.62 191 GLY A N 1
ATOM 1528 C CA . GLY A 1 191 ? 10.379 8.568 -20.609 1.00 92.62 191 GLY A CA 1
ATOM 1529 C C . GLY A 1 191 ? 11.567 9.406 -20.124 1.00 92.62 191 GLY A C 1
ATOM 1530 O O . GLY A 1 191 ? 12.663 9.282 -20.658 1.00 92.62 191 GLY A O 1
ATOM 1531 N N . VAL A 1 192 ? 11.360 10.301 -19.149 1.00 93.12 192 VAL A N 1
ATOM 1532 C CA . VAL A 1 192 ? 12.394 11.226 -18.662 1.00 93.12 192 VAL A CA 1
ATOM 1533 C C . VAL A 1 192 ? 12.935 10.736 -17.325 1.00 93.12 192 VAL A C 1
ATOM 1535 O O . VAL A 1 192 ? 12.227 10.746 -16.316 1.00 93.12 192 VAL A O 1
ATOM 1538 N N . SER A 1 193 ? 14.212 10.352 -17.299 1.00 90.88 193 SER A N 1
ATOM 1539 C CA . SER A 1 193 ? 14.919 9.988 -16.072 1.00 90.88 193 SER A CA 1
ATOM 1540 C C . SER A 1 193 ? 15.459 11.230 -15.361 1.00 90.88 193 SER A C 1
ATOM 1542 O O . SER A 1 193 ? 16.431 11.852 -15.792 1.00 90.88 193 SER A O 1
ATOM 1544 N N . VAL A 1 194 ? 14.852 11.588 -14.231 1.00 93.25 194 VAL A N 1
ATOM 1545 C CA . VAL A 1 194 ? 15.371 12.649 -13.357 1.00 93.25 194 VAL A CA 1
ATOM 1546 C C . VAL A 1 194 ? 16.337 12.027 -12.348 1.00 93.25 194 VAL A C 1
ATOM 1548 O O . VAL A 1 194 ? 15.936 11.604 -11.266 1.00 93.25 194 VAL A O 1
ATOM 1551 N N . ASN A 1 195 ? 17.619 11.941 -12.710 1.00 92.06 195 ASN A N 1
ATOM 1552 C CA . ASN A 1 195 ? 18.636 11.224 -11.924 1.00 92.06 195 ASN A CA 1
ATOM 1553 C C . ASN A 1 195 ? 18.755 11.713 -10.468 1.00 92.06 195 ASN A C 1
ATOM 1555 O O . ASN A 1 195 ? 19.046 10.922 -9.575 1.00 92.06 195 ASN A O 1
ATOM 1559 N N . SER A 1 196 ? 18.469 12.993 -10.204 1.00 95.12 196 SER A N 1
ATOM 1560 C CA . SER A 1 196 ? 18.500 13.568 -8.853 1.00 95.12 196 SER A CA 1
ATOM 1561 C C . SER A 1 196 ? 17.399 13.045 -7.921 1.00 95.12 196 SER A C 1
ATOM 1563 O O . SER A 1 196 ? 17.558 13.118 -6.705 1.00 95.12 196 SER A O 1
ATOM 1565 N N . LEU A 1 197 ? 16.300 12.506 -8.460 1.00 94.25 197 LEU A N 1
ATOM 1566 C CA . LEU A 1 197 ? 15.174 11.986 -7.675 1.00 94.25 197 LEU A CA 1
ATOM 1567 C C . LEU A 1 197 ? 15.245 10.472 -7.447 1.00 94.25 197 LEU A C 1
ATOM 1569 O O . LEU A 1 197 ? 14.620 9.981 -6.510 1.00 94.25 197 LEU A O 1
ATOM 1573 N N . ALA A 1 198 ? 16.025 9.747 -8.253 1.00 92.81 198 ALA A N 1
ATOM 1574 C CA . ALA A 1 198 ? 16.095 8.288 -8.206 1.00 92.81 198 ALA A CA 1
ATOM 1575 C C . ALA A 1 198 ? 16.596 7.766 -6.848 1.00 92.81 198 ALA A C 1
ATOM 1577 O O . ALA A 1 198 ? 15.956 6.918 -6.228 1.00 92.81 198 ALA A O 1
ATOM 1578 N N . LEU A 1 199 ? 17.719 8.305 -6.357 1.00 95.12 199 LEU A N 1
ATOM 1579 C CA . LEU A 1 199 ? 18.325 7.861 -5.100 1.00 95.12 199 LEU A CA 1
ATOM 1580 C C . LEU A 1 199 ? 17.446 8.185 -3.873 1.00 95.12 199 LEU A C 1
ATOM 1582 O O . LEU A 1 199 ? 17.181 7.267 -3.095 1.00 95.12 199 LEU A O 1
ATOM 1586 N N . PRO A 1 200 ? 16.936 9.422 -3.684 1.00 95.94 200 PRO A N 1
ATOM 1587 C CA . PRO A 1 200 ? 16.011 9.709 -2.588 1.00 95.94 200 PRO A CA 1
ATOM 1588 C C . PRO A 1 200 ? 14.744 8.849 -2.635 1.00 95.94 200 PRO A C 1
ATOM 1590 O O . PRO A 1 200 ? 14.333 8.327 -1.601 1.00 95.94 200 PRO A O 1
ATOM 1593 N N . ALA A 1 201 ? 14.156 8.652 -3.820 1.00 95.00 201 ALA A N 1
ATOM 1594 C CA . ALA A 1 201 ? 12.974 7.811 -3.989 1.00 95.00 201 ALA A CA 1
ATOM 1595 C C . ALA A 1 201 ? 13.233 6.359 -3.560 1.00 95.00 201 ALA A C 1
ATOM 1597 O O . ALA A 1 201 ? 12.418 5.784 -2.839 1.00 95.00 201 ALA A O 1
ATOM 1598 N N . ALA A 1 202 ? 14.379 5.791 -3.946 1.00 93.75 202 ALA A N 1
ATOM 1599 C CA . ALA A 1 202 ? 14.778 4.449 -3.537 1.00 93.75 202 ALA A CA 1
ATOM 1600 C C . ALA A 1 202 ? 14.969 4.349 -2.014 1.00 93.75 202 ALA A C 1
ATOM 1602 O O . ALA A 1 202 ? 14.414 3.453 -1.385 1.00 93.75 202 ALA A O 1
ATOM 1603 N N . ILE A 1 203 ? 15.676 5.303 -1.396 1.00 96.31 203 ILE A N 1
ATOM 1604 C CA . ILE A 1 203 ? 15.882 5.322 0.063 1.00 96.31 203 ILE A CA 1
ATOM 1605 C C . ILE A 1 203 ? 14.542 5.396 0.805 1.00 96.31 203 ILE A C 1
ATOM 1607 O O . ILE A 1 203 ? 14.325 4.657 1.764 1.00 96.31 203 ILE A O 1
ATOM 1611 N N . MET A 1 204 ? 13.634 6.274 0.370 1.00 96.12 204 MET A N 1
ATOM 1612 C CA . MET A 1 204 ? 12.311 6.413 0.983 1.00 96.12 204 MET A CA 1
ATOM 1613 C C . MET A 1 204 ? 11.477 5.136 0.832 1.00 96.12 204 MET A C 1
ATOM 1615 O O . MET A 1 204 ? 10.828 4.720 1.792 1.00 96.12 204 MET A O 1
ATOM 1619 N N . TYR A 1 205 ? 11.542 4.486 -0.331 1.00 93.19 205 TYR A N 1
ATOM 1620 C CA . TYR A 1 205 ? 10.864 3.218 -0.581 1.00 93.19 205 TYR A CA 1
ATOM 1621 C C . TYR A 1 205 ? 11.372 2.103 0.346 1.00 93.19 205 TYR A C 1
ATOM 1623 O O . TYR A 1 205 ? 10.569 1.427 0.986 1.00 93.19 205 TYR A O 1
ATOM 1631 N N . GLU A 1 206 ? 12.691 1.951 0.481 1.00 94.81 206 GLU A N 1
ATOM 1632 C CA . GLU A 1 206 ? 13.299 0.936 1.354 1.00 94.81 206 GLU A CA 1
ATOM 1633 C C . GLU A 1 206 ? 13.030 1.209 2.840 1.00 94.81 206 GLU A C 1
ATOM 1635 O O . GLU A 1 206 ? 12.779 0.290 3.624 1.00 94.81 206 GLU A O 1
ATOM 1640 N N . LEU A 1 207 ? 12.988 2.484 3.239 1.00 95.12 207 LEU A N 1
ATOM 1641 C CA . LEU A 1 207 ? 12.676 2.880 4.611 1.00 95.12 207 LEU A CA 1
ATOM 1642 C C . LEU A 1 207 ? 11.295 2.372 5.061 1.00 95.12 207 LEU A C 1
ATOM 1644 O O . LEU A 1 207 ? 11.111 2.060 6.239 1.00 95.12 207 LEU A O 1
ATOM 1648 N N . ASN A 1 208 ? 10.338 2.215 4.140 1.00 93.19 208 ASN A N 1
ATOM 1649 C CA . ASN A 1 208 ? 9.019 1.665 4.454 1.00 93.19 208 ASN A CA 1
ATOM 1650 C C . ASN A 1 208 ? 9.101 0.258 5.080 1.00 93.19 208 ASN A C 1
ATOM 1652 O O . ASN A 1 208 ? 8.348 -0.042 6.008 1.00 93.19 208 ASN A O 1
ATOM 1656 N N . ALA A 1 209 ? 10.033 -0.589 4.629 1.00 93.19 209 ALA A N 1
ATOM 1657 C CA . ALA A 1 209 ? 10.213 -1.939 5.169 1.00 93.19 209 ALA A CA 1
ATOM 1658 C C . ALA A 1 209 ? 10.654 -1.939 6.642 1.00 93.19 209 ALA A C 1
ATOM 1660 O O . ALA A 1 209 ? 10.282 -2.833 7.402 1.00 93.19 209 ALA A O 1
ATOM 1661 N N . VAL A 1 210 ? 11.401 -0.912 7.056 1.00 95.38 210 VAL A N 1
ATOM 1662 C CA . VAL A 1 210 ? 11.867 -0.729 8.439 1.00 95.38 210 VAL A CA 1
ATOM 1663 C C . VAL A 1 210 ? 10.781 -0.099 9.310 1.00 95.38 210 VAL A C 1
ATOM 1665 O O . VAL A 1 210 ? 10.589 -0.488 10.464 1.00 95.38 210 VAL A O 1
ATOM 1668 N N . LEU A 1 211 ? 10.057 0.875 8.762 1.00 94.88 211 LEU A N 1
ATOM 1669 C CA . LEU A 1 211 ? 9.029 1.612 9.486 1.00 94.88 211 LEU A CA 1
ATOM 1670 C C . LEU A 1 211 ? 7.804 0.753 9.811 1.00 94.88 211 LEU A C 1
ATOM 1672 O O . LEU A 1 211 ? 7.232 0.901 10.891 1.00 94.88 211 LEU A O 1
ATOM 1676 N N . ASP A 1 212 ? 7.428 -0.177 8.932 1.00 92.38 212 ASP A N 1
ATOM 1677 C CA . ASP A 1 212 ? 6.246 -1.018 9.126 1.00 92.38 212 ASP A CA 1
ATOM 1678 C C . ASP A 1 212 ? 6.261 -1.769 10.477 1.00 92.38 212 ASP A C 1
ATOM 1680 O O . ASP A 1 212 ? 5.353 -1.539 11.287 1.00 92.38 212 ASP A O 1
ATOM 1684 N N . PRO A 1 213 ? 7.277 -2.598 10.808 1.00 93.56 213 PRO A N 1
ATOM 1685 C CA . PRO A 1 213 ? 7.376 -3.248 12.117 1.00 93.56 213 PRO A CA 1
ATOM 1686 C C . PRO A 1 213 ? 7.359 -2.269 13.297 1.00 93.56 213 PRO A C 1
ATOM 1688 O O . PRO A 1 213 ? 6.698 -2.538 14.305 1.00 93.56 213 PRO A O 1
ATOM 1691 N N . LEU A 1 214 ? 8.032 -1.119 13.171 1.00 95.12 214 LEU A N 1
ATOM 1692 C CA . LEU A 1 214 ? 8.065 -0.093 14.217 1.00 95.12 214 LEU A CA 1
ATOM 1693 C C . LEU A 1 214 ? 6.660 0.441 14.507 1.00 95.12 214 LEU A C 1
ATOM 1695 O O . LEU A 1 214 ? 6.260 0.549 15.669 1.00 95.12 214 LEU A O 1
ATOM 1699 N N . TRP A 1 215 ? 5.863 0.698 13.471 1.00 94.00 215 TRP A N 1
ATOM 1700 C CA . TRP A 1 215 ? 4.483 1.145 13.634 1.00 94.00 215 TRP A CA 1
ATOM 1701 C C . TRP A 1 215 ? 3.585 0.092 14.270 1.00 94.00 215 TRP A C 1
ATOM 1703 O O . TRP A 1 215 ? 2.747 0.446 15.102 1.00 94.00 215 TRP A O 1
ATOM 1713 N N . PHE A 1 216 ? 3.768 -1.195 13.959 1.00 91.25 216 PHE A N 1
ATOM 1714 C CA . PHE A 1 216 ? 3.034 -2.265 14.641 1.00 91.25 216 PHE A CA 1
ATOM 1715 C C . PHE A 1 216 ? 3.360 -2.319 16.136 1.00 91.25 216 PHE A C 1
ATOM 1717 O O . PHE A 1 216 ? 2.439 -2.394 16.955 1.00 91.25 216 PHE A O 1
ATOM 1724 N N . VAL A 1 217 ? 4.643 -2.232 16.497 1.00 94.00 217 VAL A N 1
ATOM 1725 C CA . VAL A 1 217 ? 5.093 -2.234 17.899 1.00 94.00 217 VAL A CA 1
ATOM 1726 C C . VAL A 1 217 ? 4.559 -1.010 18.648 1.00 94.00 217 VAL A C 1
ATOM 1728 O O . VAL A 1 217 ? 4.085 -1.137 19.777 1.00 94.00 217 VAL A O 1
ATOM 1731 N N . LEU A 1 218 ? 4.570 0.168 18.021 1.00 92.00 218 LEU A N 1
ATOM 1732 C CA . LEU A 1 218 ? 4.092 1.407 18.639 1.00 92.00 218 LEU A CA 1
ATOM 1733 C C . LEU A 1 218 ? 2.562 1.467 18.761 1.00 92.00 218 LEU A C 1
ATOM 1735 O O . LEU A 1 218 ? 2.042 1.955 19.767 1.00 92.00 218 LEU A O 1
ATOM 1739 N N . ALA A 1 219 ? 1.825 0.969 17.767 1.00 91.44 219 ALA A N 1
ATOM 1740 C CA . ALA A 1 219 ? 0.369 1.073 17.739 1.00 91.44 219 ALA A CA 1
ATOM 1741 C C . ALA A 1 219 ? -0.345 -0.011 18.564 1.00 91.44 219 ALA A C 1
ATOM 1743 O O . ALA A 1 219 ? -1.457 0.224 19.052 1.00 91.44 219 ALA A O 1
ATOM 1744 N N . LEU A 1 220 ? 0.259 -1.198 18.718 1.00 91.38 220 LEU A N 1
ATOM 1745 C CA . LEU A 1 220 ? -0.361 -2.344 19.383 1.00 91.38 220 LEU A CA 1
ATOM 1746 C C . LEU A 1 220 ? 0.266 -2.587 20.768 1.00 91.38 220 LEU A C 1
ATOM 1748 O O . LEU A 1 220 ? 1.373 -3.116 20.864 1.00 91.38 220 LEU A O 1
ATOM 1752 N N . PRO A 1 221 ? -0.451 -2.296 21.871 1.00 91.19 221 PRO A N 1
ATOM 1753 C CA . PRO A 1 221 ? 0.115 -2.401 23.218 1.00 91.19 221 PRO A CA 1
ATOM 1754 C C . PRO A 1 221 ? 0.528 -3.831 23.584 1.00 91.19 221 PRO A C 1
ATOM 1756 O O . PRO A 1 221 ? 1.509 -4.011 24.298 1.00 91.19 221 PRO A O 1
ATOM 1759 N N . ASN A 1 222 ? -0.181 -4.837 23.063 1.00 92.44 222 ASN A N 1
ATOM 1760 C CA . ASN A 1 222 ? 0.165 -6.243 23.273 1.00 92.44 222 ASN A CA 1
ATOM 1761 C C . ASN A 1 222 ? 1.515 -6.586 22.630 1.00 92.44 222 ASN A C 1
ATOM 1763 O O . ASN A 1 222 ? 2.334 -7.238 23.262 1.00 92.44 222 ASN A O 1
ATOM 1767 N N . PHE A 1 223 ? 1.776 -6.098 21.412 1.00 92.94 223 PHE A N 1
ATOM 1768 C CA . PHE A 1 223 ? 3.071 -6.299 20.756 1.00 92.94 223 PHE A CA 1
ATOM 1769 C C . PHE A 1 223 ? 4.186 -5.606 21.521 1.00 92.94 223 PHE A C 1
ATOM 1771 O O . PHE A 1 223 ? 5.236 -6.198 21.721 1.00 92.94 223 PHE A O 1
ATOM 1778 N N . ARG A 1 224 ? 3.950 -4.384 22.007 1.00 94.25 224 ARG A N 1
ATOM 1779 C CA . ARG A 1 224 ? 4.927 -3.678 22.839 1.00 94.25 224 ARG A CA 1
ATOM 1780 C C . ARG A 1 224 ? 5.249 -4.431 24.131 1.00 94.25 224 ARG A C 1
ATOM 1782 O O . ARG A 1 224 ? 6.407 -4.471 24.529 1.00 94.25 224 ARG A O 1
ATOM 1789 N N . ALA A 1 225 ? 4.238 -5.010 24.780 1.00 95.06 225 ALA A N 1
ATOM 1790 C CA . ALA A 1 225 ? 4.423 -5.800 25.994 1.00 95.06 225 ALA A CA 1
ATOM 1791 C C . ALA A 1 225 ? 5.251 -7.065 25.724 1.00 95.06 225 ALA A C 1
ATOM 1793 O O . ALA A 1 225 ? 6.218 -7.313 26.438 1.00 95.06 225 ALA A O 1
ATOM 1794 N N . GLU A 1 226 ? 4.932 -7.816 24.667 1.00 95.12 226 GLU A N 1
ATOM 1795 C CA . GLU A 1 226 ? 5.700 -9.011 24.285 1.00 95.12 226 GLU A CA 1
ATOM 1796 C C . GLU A 1 226 ? 7.114 -8.670 23.799 1.00 95.12 226 GLU A C 1
ATOM 1798 O O . GLU A 1 226 ? 8.072 -9.361 24.140 1.00 95.12 226 GLU A O 1
ATOM 1803 N N . PHE A 1 227 ? 7.277 -7.569 23.062 1.00 95.06 227 PHE A N 1
ATOM 1804 C CA . PHE A 1 227 ? 8.585 -7.064 22.647 1.00 95.06 227 PHE A CA 1
ATOM 1805 C C . PHE A 1 227 ? 9.443 -6.723 23.870 1.00 95.06 227 PHE A C 1
ATOM 1807 O O . PHE A 1 227 ? 10.553 -7.228 24.000 1.00 95.06 227 PHE A O 1
ATOM 1814 N N . SER A 1 228 ? 8.914 -5.944 24.821 1.00 95.31 228 SER A N 1
ATOM 1815 C CA . SER A 1 228 ? 9.630 -5.640 26.067 1.00 95.31 228 SER A CA 1
ATOM 1816 C C . SER A 1 228 ? 9.944 -6.908 26.857 1.00 95.31 228 S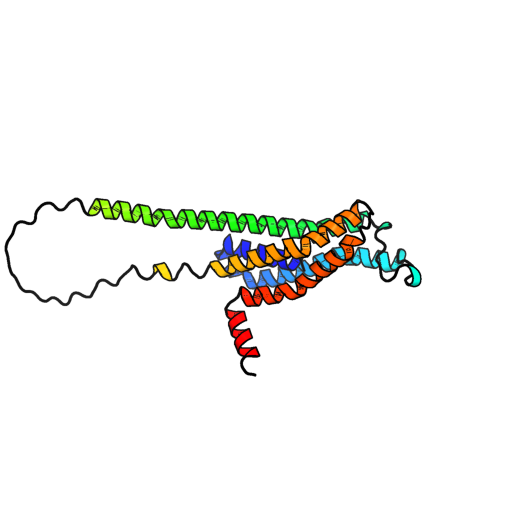ER A C 1
ATOM 1818 O O . SER A 1 228 ? 11.060 -7.056 27.329 1.00 95.31 228 SER A O 1
A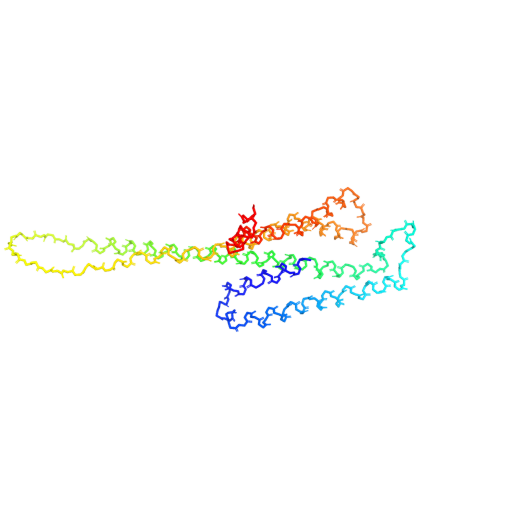TOM 1820 N N . ARG A 1 229 ? 9.020 -7.867 26.947 1.00 96.00 229 ARG A N 1
ATOM 1821 C CA . ARG A 1 229 ? 9.287 -9.145 27.616 1.00 96.00 229 ARG A CA 1
ATOM 1822 C C . ARG A 1 229 ? 10.423 -9.930 26.954 1.00 96.00 229 ARG A C 1
ATOM 1824 O O . ARG A 1 229 ? 11.218 -10.545 27.651 1.00 96.00 229 ARG A O 1
ATOM 1831 N N . THR A 1 230 ? 10.494 -9.909 25.626 1.00 96.12 230 THR A N 1
ATOM 1832 C CA . THR A 1 230 ? 11.511 -10.641 24.859 1.00 96.12 230 THR A CA 1
ATOM 1833 C C . THR A 1 230 ? 12.892 -9.995 24.988 1.00 96.12 230 THR A C 1
ATOM 1835 O O . THR A 1 230 ? 13.877 -10.707 25.136 1.00 96.12 230 THR A O 1
ATOM 1838 N N . PHE A 1 231 ? 12.971 -8.660 24.967 1.00 95.12 231 PHE A N 1
ATOM 1839 C CA . PHE A 1 231 ? 14.245 -7.927 24.938 1.00 95.12 231 PHE A CA 1
ATOM 1840 C C . PHE A 1 231 ? 14.719 -7.391 26.299 1.00 95.12 231 PHE A C 1
ATOM 1842 O O . PHE A 1 231 ? 15.890 -7.064 26.427 1.00 95.12 231 PHE A O 1
ATOM 1849 N N . SER A 1 232 ? 13.855 -7.289 27.315 1.00 92.75 232 SER A N 1
ATOM 1850 C CA . SER A 1 232 ? 14.226 -6.823 28.667 1.00 92.75 232 SER A CA 1
ATOM 1851 C C . SER A 1 232 ? 14.617 -7.953 29.631 1.00 92.75 232 SER A C 1
ATOM 1853 O O . SER A 1 232 ? 14.928 -7.675 30.784 1.00 92.75 232 SER A O 1
ATOM 1855 N N . CYS A 1 233 ? 14.570 -9.218 29.199 1.00 81.06 233 CYS A N 1
ATOM 1856 C CA . CYS A 1 233 ? 15.026 -10.372 29.989 1.00 81.06 233 CYS A CA 1
ATOM 1857 C C . CYS A 1 233 ? 16.497 -10.760 29.729 1.00 81.06 233 CYS A C 1
ATOM 1859 O O . CYS A 1 233 ? 16.942 -11.788 30.239 1.00 81.06 233 CYS A O 1
ATOM 1861 N N . CYS A 1 234 ? 17.231 -9.953 28.962 1.00 57.31 234 CYS A N 1
ATOM 1862 C CA . CYS A 1 234 ? 18.686 -10.009 28.828 1.00 57.31 234 CYS A CA 1
ATOM 1863 C C . CYS A 1 234 ? 19.300 -8.813 29.555 1.00 57.31 234 CYS A C 1
ATOM 1865 O O . CYS A 1 234 ? 20.382 -9.003 30.150 1.00 57.31 234 CYS A O 1
#

Secondary structure (DSSP, 8-state):
-HHHHHHHHHHHHHHHH-HHHHHHHHHHHHHHHHHHHHHHHHHHHHHHHHHIIIIIPPPHHHH-S---TTTTHHHHHHHIIIIIIHHHHHHHHHHHHHHHHHHHHHHHHHHHHHHHHHHHHHTTS----------------------TTSGGGSSSSTTHHHHHHHHHHHHHIIIIIHHHHHHHHHHHHH----HHHHHHHHHHHHHHHHHHHHHHHHH-HHHHHHHHHHHTT-

Organism: Ramazzottius varieornatus (NCBI:txid947166)